Protein AF-T2JDJ8-F1 (afdb_monomer_lite)

Foldseek 3Di:
DDDDAFDKDKDKDWDWDDDPNKIKIKMKIWIWGQHPVRDIDIGDIDIFMWIQDPVRDTDGDPDDPVVVCCLRPNPLRCCVVDDDPVCPVVCVPDPCPVVVVVRVCVNVCVVVVVVVVVVVVVVVVVVLVVCCVPPDPVSVVVSVVVVVVVVVVVVVVVVVVVVVVVVVVVVVVVVVVVVVVVVVVVVVVVVVVVVVVVVVVVVVVVVVVVVVD

Sequence (213 aa):
MQVDIGTSVNCWVEIHFEHEHKRYKVKRQCYACLDQDGKIQYSQNKLSMSIIDEDGRYYPTLQQPNDIINRILPESLHQYFFFDGEHIDHIFRSNDKSRIAEDTKELLGVKVLDRSIDHLKKVEKILEGELKIIGDINIKKKLKEKTKLEQEQNSLQEKQQNIIETIKSQDIEQQEISQRLINLSKNEEIKNLKIKLEKQESNLKNEIRDAKK

Radius of gyration: 34.68 Å; chains: 1; bounding box: 71×90×79 Å

Structure (mmCIF, N/CA/C/O backbone):
data_AF-T2JDJ8-F1
#
_entry.id   AF-T2JDJ8-F1
#
loop_
_atom_site.group_PDB
_atom_site.id
_atom_site.type_symbol
_atom_site.label_atom_id
_atom_site.label_alt_id
_atom_site.label_comp_id
_atom_site.label_asym_id
_atom_site.label_entity_id
_atom_site.label_seq_id
_atom_site.pdbx_PDB_ins_code
_atom_site.Cartn_x
_atom_site.Cartn_y
_atom_site.Cartn_z
_atom_site.occupancy
_atom_site.B_iso_or_equiv
_atom_site.auth_seq_id
_atom_site.auth_comp_id
_atom_site.auth_asym_id
_atom_site.auth_atom_id
_a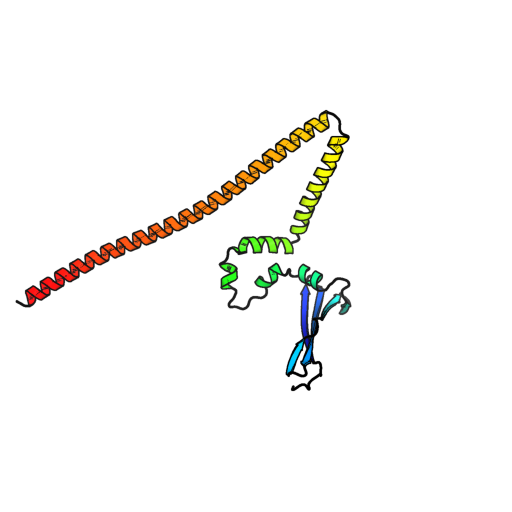tom_site.pdbx_PDB_model_num
ATOM 1 N N . MET A 1 1 ? 5.655 -34.005 -27.788 1.00 48.16 1 MET A N 1
ATOM 2 C CA . MET A 1 1 ? 6.903 -33.574 -28.447 1.00 48.16 1 MET A CA 1
ATOM 3 C C . MET A 1 1 ? 8.039 -33.987 -27.529 1.00 48.16 1 MET A C 1
ATOM 5 O O . MET A 1 1 ? 8.188 -33.392 -26.473 1.00 48.16 1 MET A O 1
ATOM 9 N N . GLN A 1 2 ? 8.697 -35.103 -27.839 1.00 51.38 2 GLN A N 1
ATOM 10 C CA . GLN A 1 2 ? 9.852 -35.604 -27.088 1.00 51.38 2 GLN A CA 1
ATOM 11 C C . GLN A 1 2 ? 11.090 -34.914 -27.665 1.00 51.38 2 GLN A C 1
ATOM 13 O O . GLN A 1 2 ? 11.183 -34.776 -28.882 1.00 51.38 2 GLN A O 1
ATOM 18 N N . VAL A 1 3 ? 11.957 -34.395 -26.803 1.00 59.19 3 VAL A N 1
ATOM 19 C CA . VAL A 1 3 ? 13.087 -33.547 -27.193 1.00 59.19 3 VAL A CA 1
ATOM 20 C C . VAL A 1 3 ? 14.374 -34.257 -26.798 1.00 59.19 3 VAL A C 1
ATOM 22 O O . VAL A 1 3 ? 14.474 -34.745 -25.673 1.00 59.19 3 VAL A O 1
ATOM 25 N N . ASP A 1 4 ? 15.327 -34.327 -27.727 1.00 68.62 4 ASP A N 1
ATOM 26 C CA . ASP A 1 4 ? 16.610 -34.995 -27.519 1.00 68.62 4 ASP A CA 1
ATOM 27 C C . ASP A 1 4 ? 17.485 -34.253 -26.498 1.00 68.62 4 ASP A C 1
ATOM 29 O O . ASP A 1 4 ? 17.455 -33.021 -26.392 1.00 68.62 4 ASP A O 1
ATOM 33 N N . ILE A 1 5 ? 18.292 -35.023 -25.764 1.00 65.88 5 ILE A N 1
ATOM 34 C CA . ILE A 1 5 ? 19.240 -34.531 -24.754 1.00 65.88 5 ILE A CA 1
ATOM 35 C C . ILE A 1 5 ? 20.161 -33.480 -25.395 1.00 65.88 5 ILE A C 1
ATOM 37 O O . ILE A 1 5 ? 20.746 -33.715 -26.451 1.00 65.88 5 ILE A O 1
ATOM 41 N N . GLY A 1 6 ? 20.270 -32.305 -24.767 1.00 65.94 6 GLY A N 1
ATOM 42 C CA . GLY A 1 6 ? 21.043 -31.166 -25.277 1.00 65.94 6 GLY A CA 1
ATOM 43 C C . GLY A 1 6 ? 20.294 -30.201 -26.209 1.00 65.94 6 GLY A C 1
ATOM 44 O O . GLY A 1 6 ? 20.827 -29.134 -26.516 1.00 65.94 6 GLY A O 1
ATOM 45 N N . THR A 1 7 ? 19.058 -30.500 -26.624 1.00 73.56 7 THR A N 1
ATOM 46 C CA . THR A 1 7 ? 18.259 -29.571 -27.444 1.00 73.56 7 THR A CA 1
ATOM 47 C C . THR A 1 7 ? 17.533 -28.558 -26.558 1.00 73.56 7 THR A C 1
ATOM 49 O O . THR A 1 7 ? 16.857 -28.926 -25.595 1.00 73.56 7 THR A O 1
ATOM 52 N N . SER A 1 8 ? 17.661 -27.267 -26.876 1.00 77.69 8 SER A N 1
ATOM 53 C CA . SER A 1 8 ? 16.976 -26.192 -26.155 1.00 77.69 8 SER A CA 1
ATOM 54 C C . SER A 1 8 ? 15.592 -25.910 -26.748 1.00 77.69 8 SER A C 1
ATOM 56 O O . SER A 1 8 ? 15.429 -25.673 -27.944 1.00 77.69 8 SER A O 1
ATOM 58 N N . VAL A 1 9 ? 14.573 -25.912 -25.893 1.00 85.44 9 VAL A N 1
ATOM 59 C CA . VAL A 1 9 ? 13.184 -25.585 -26.236 1.00 85.44 9 VAL A CA 1
ATOM 60 C C . VAL A 1 9 ? 12.882 -24.179 -25.751 1.00 85.44 9 VAL A C 1
ATOM 62 O O . VAL A 1 9 ? 13.115 -23.868 -24.587 1.00 85.44 9 VAL A O 1
ATOM 65 N N . ASN A 1 10 ? 12.344 -23.327 -26.621 1.00 88.19 10 ASN A N 1
ATOM 66 C CA . ASN A 1 10 ? 11.888 -21.999 -26.218 1.00 88.19 10 ASN A CA 1
ATOM 67 C C . ASN A 1 10 ? 10.500 -22.087 -25.564 1.00 88.19 10 ASN A C 1
ATOM 69 O O . ASN A 1 10 ? 9.526 -22.467 -26.216 1.00 88.19 10 ASN A O 1
ATOM 73 N N . CYS A 1 11 ? 10.415 -21.685 -24.301 1.00 90.88 11 CYS A N 1
ATOM 74 C CA . CYS A 1 11 ? 9.181 -21.521 -23.546 1.00 90.88 11 CYS A CA 1
ATOM 75 C C . CYS A 1 11 ? 8.885 -20.026 -23.406 1.00 90.88 11 CYS A C 1
ATOM 77 O O . CYS A 1 11 ? 9.723 -19.266 -22.918 1.00 90.88 11 CYS A O 1
ATOM 79 N N . TRP A 1 12 ? 7.692 -19.581 -23.797 1.00 92.69 12 TRP A N 1
ATOM 80 C CA . TRP A 1 12 ? 7.333 -18.168 -23.710 1.00 92.69 12 TRP A CA 1
ATOM 81 C C . TRP A 1 12 ? 5.862 -17.944 -23.377 1.00 92.69 12 TRP A C 1
ATOM 83 O O . TRP A 1 12 ? 5.003 -18.767 -23.680 1.00 92.69 12 TRP A O 1
ATOM 93 N N . VAL A 1 13 ? 5.595 -16.789 -22.773 1.00 94.62 13 VAL A N 1
ATOM 94 C CA . VAL A 1 13 ? 4.258 -16.248 -22.521 1.00 94.62 13 VAL A CA 1
ATOM 95 C C . VAL A 1 13 ? 4.217 -14.828 -23.065 1.00 94.62 13 VAL A C 1
ATOM 97 O O . VAL A 1 13 ? 5.154 -14.049 -22.864 1.00 94.62 13 VAL A O 1
ATOM 100 N N . GLU A 1 14 ? 3.141 -14.503 -23.772 1.00 94.00 14 GLU A N 1
ATOM 101 C CA . GLU A 1 14 ? 2.896 -13.186 -24.351 1.00 94.00 14 GLU A CA 1
ATOM 102 C C . GLU A 1 14 ? 1.533 -12.672 -23.893 1.00 94.00 14 GLU A C 1
ATOM 104 O O . GLU A 1 14 ? 0.538 -13.387 -23.977 1.00 94.00 14 GLU A O 1
ATOM 109 N N . ILE A 1 15 ? 1.503 -11.437 -23.395 1.00 92.62 15 ILE A N 1
ATOM 110 C CA . ILE A 1 15 ? 0.292 -10.768 -22.917 1.00 92.62 15 ILE A CA 1
ATOM 111 C C . ILE A 1 15 ? 0.137 -9.460 -23.683 1.00 92.62 15 ILE A C 1
ATOM 113 O O . ILE A 1 15 ? 1.082 -8.669 -23.780 1.00 92.62 15 ILE A O 1
ATOM 117 N N . HIS A 1 16 ? -1.064 -9.235 -24.211 1.00 92.06 16 HIS A N 1
ATOM 118 C CA . HIS A 1 16 ? -1.475 -7.977 -24.822 1.00 92.06 16 HIS A CA 1
ATOM 119 C C . HIS A 1 16 ? -2.523 -7.307 -23.934 1.00 92.06 16 HIS A C 1
ATOM 121 O O . HIS A 1 16 ? -3.512 -7.941 -23.574 1.00 92.06 16 HIS A O 1
ATOM 127 N N . PHE A 1 17 ? -2.313 -6.039 -23.588 1.00 90.12 17 PHE A N 1
ATOM 128 C CA . PHE A 1 17 ? -3.246 -5.273 -22.758 1.00 90.12 17 PHE A CA 1
ATOM 129 C C . PHE A 1 17 ? -3.247 -3.790 -23.138 1.00 90.12 17 PHE A C 1
ATOM 131 O O . PHE A 1 17 ? -2.340 -3.317 -23.823 1.00 90.12 17 PHE A O 1
ATOM 138 N N . GLU A 1 18 ? -4.268 -3.056 -22.705 1.00 89.06 18 GLU A N 1
ATOM 139 C CA . GLU A 1 18 ? -4.422 -1.620 -22.951 1.00 89.06 18 GLU A CA 1
ATOM 140 C C . GLU A 1 18 ? -4.476 -0.860 -21.621 1.00 89.06 18 GLU A C 1
ATOM 142 O O . GLU A 1 18 ? -5.132 -1.299 -20.678 1.00 89.06 18 GLU A O 1
ATOM 147 N N . HIS A 1 19 ? -3.772 0.269 -21.543 1.00 86.38 19 HIS A N 1
ATOM 148 C CA . HIS A 1 19 ? -3.788 1.174 -20.395 1.00 86.38 19 HIS A CA 1
ATOM 149 C C . HIS A 1 19 ? -3.586 2.615 -20.877 1.00 86.38 19 HIS A C 1
ATOM 151 O O . HIS A 1 19 ? -2.700 2.858 -21.693 1.00 86.38 19 HIS A O 1
ATOM 157 N N . GLU A 1 20 ? -4.413 3.557 -20.406 1.00 83.56 20 GLU A N 1
ATOM 158 C CA . GLU A 1 20 ? -4.379 4.976 -20.820 1.00 83.56 20 GLU A CA 1
ATOM 159 C C . GLU A 1 20 ? -4.321 5.166 -22.352 1.00 83.56 20 GLU A C 1
ATOM 161 O O . GLU A 1 20 ? -3.515 5.935 -22.872 1.00 83.56 20 GLU A O 1
ATOM 166 N N . HIS A 1 21 ? -5.153 4.416 -23.086 1.00 83.44 21 HIS A N 1
ATOM 167 C CA . HIS A 1 21 ? -5.226 4.413 -24.558 1.00 83.44 21 HIS A CA 1
ATOM 168 C C . HIS A 1 21 ? -3.956 3.940 -25.290 1.00 83.44 21 HIS A C 1
ATOM 170 O O . HIS A 1 21 ? -3.892 3.997 -26.517 1.00 83.44 21 HIS A O 1
ATOM 176 N N . LYS A 1 22 ? -2.960 3.412 -24.569 1.00 84.88 22 LYS A N 1
ATOM 177 C CA . LYS A 1 22 ? -1.763 2.784 -25.141 1.00 84.88 22 LYS A CA 1
ATOM 178 C C . LYS A 1 22 ? -1.879 1.272 -25.066 1.00 84.88 22 LYS A C 1
ATOM 180 O O . LYS A 1 22 ? -2.277 0.718 -24.040 1.00 84.88 22 LYS A O 1
ATOM 185 N N . ARG A 1 23 ? -1.494 0.583 -26.142 1.00 89.44 23 ARG A N 1
ATOM 186 C CA . ARG A 1 23 ? -1.502 -0.886 -26.185 1.00 89.44 23 ARG A CA 1
ATOM 187 C C . ARG A 1 23 ? -0.107 -1.431 -25.954 1.00 89.44 23 ARG A C 1
ATOM 189 O O . ARG A 1 23 ? 0.849 -1.049 -26.624 1.00 89.44 23 ARG A O 1
ATOM 196 N N . TYR A 1 24 ? -0.011 -2.365 -25.027 1.00 90.81 24 TYR A N 1
ATOM 197 C CA . TYR A 1 24 ? 1.226 -2.979 -24.587 1.00 90.81 24 TYR A CA 1
ATOM 198 C C . TYR A 1 24 ? 1.272 -4.432 -25.034 1.00 90.81 24 TYR A C 1
ATOM 200 O O . TYR A 1 24 ? 0.282 -5.160 -24.966 1.00 90.81 24 TYR A O 1
ATOM 208 N N . LYS A 1 25 ? 2.457 -4.858 -25.458 1.00 92.31 25 LYS A N 1
ATOM 209 C CA . LYS A 1 25 ? 2.804 -6.244 -25.748 1.00 92.31 25 LYS A CA 1
ATOM 210 C C . LYS A 1 25 ? 3.989 -6.631 -24.880 1.00 92.31 25 LYS A C 1
ATOM 212 O O . LYS A 1 25 ? 5.090 -6.118 -25.068 1.00 92.31 25 LYS A O 1
ATOM 217 N N . VAL A 1 26 ? 3.764 -7.528 -23.927 1.00 93.19 26 VAL A N 1
ATOM 218 C CA . 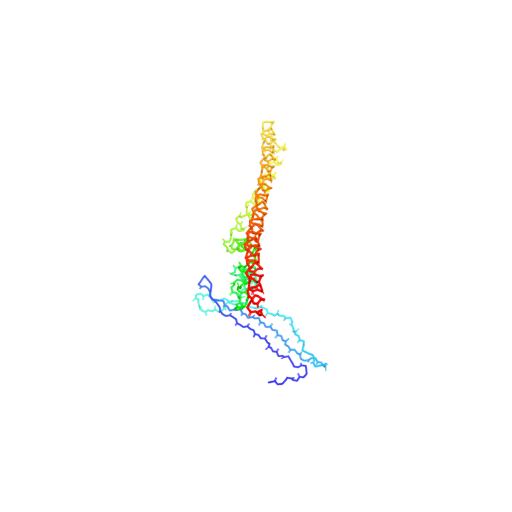VAL A 1 26 ? 4.796 -8.015 -23.006 1.00 93.19 26 VAL A CA 1
ATOM 219 C C . VAL A 1 26 ? 5.054 -9.481 -23.287 1.00 93.19 26 VAL A C 1
ATOM 221 O O . VAL A 1 26 ? 4.127 -10.285 -23.288 1.00 93.19 26 VAL A O 1
ATOM 224 N N . LYS A 1 27 ? 6.321 -9.836 -23.502 1.00 92.75 27 LYS A N 1
ATOM 225 C CA . LYS A 1 27 ? 6.753 -11.210 -23.749 1.00 92.75 27 LYS A CA 1
ATOM 226 C C . LYS A 1 27 ? 7.843 -11.608 -22.766 1.00 92.75 27 LYS A C 1
ATOM 228 O O . LYS A 1 27 ? 8.902 -10.974 -22.719 1.00 92.75 27 LYS A O 1
ATOM 233 N N . ARG A 1 28 ? 7.595 -12.680 -22.013 1.00 93.50 28 ARG A N 1
ATOM 234 C CA . ARG A 1 28 ? 8.579 -13.351 -21.154 1.00 93.50 28 ARG A CA 1
ATOM 235 C C . ARG A 1 28 ? 8.952 -14.683 -21.794 1.00 93.50 28 ARG A C 1
ATOM 237 O O . ARG A 1 28 ? 8.063 -15.442 -22.162 1.00 93.50 28 ARG A O 1
ATOM 244 N N . GLN A 1 29 ? 10.246 -14.954 -21.937 1.00 92.62 29 GLN A N 1
ATOM 245 C CA . GLN A 1 29 ? 10.742 -16.200 -22.526 1.00 92.62 29 GLN A CA 1
ATOM 246 C C . GLN A 1 29 ? 11.935 -16.768 -21.754 1.00 92.62 29 GLN A C 1
ATOM 248 O O . GLN A 1 29 ? 12.747 -16.012 -21.214 1.00 92.62 29 GLN A O 1
ATOM 253 N N . CYS A 1 30 ? 12.048 -18.090 -21.742 1.00 91.75 30 CYS A N 1
ATOM 254 C CA . CYS A 1 30 ? 13.194 -18.845 -21.253 1.00 91.75 30 CYS A CA 1
ATOM 255 C C . CYS A 1 30 ? 13.427 -20.062 -22.155 1.00 91.75 30 CYS A C 1
ATOM 257 O O . CYS A 1 30 ? 12.543 -20.482 -22.899 1.00 91.75 30 CYS A O 1
ATOM 259 N N . TYR A 1 31 ? 14.628 -20.623 -22.105 1.00 88.06 31 TYR A N 1
ATOM 260 C CA . TYR A 1 31 ? 14.955 -21.863 -22.791 1.00 88.06 31 TYR A CA 1
ATOM 261 C C . TYR A 1 31 ? 15.038 -22.990 -21.771 1.00 88.06 31 TYR A C 1
ATOM 263 O O . TYR A 1 31 ? 15.708 -22.843 -20.751 1.00 88.06 31 TYR A O 1
ATOM 271 N N . ALA A 1 32 ? 14.368 -24.102 -22.045 1.00 85.94 32 ALA A N 1
ATOM 272 C CA . ALA A 1 32 ? 14.491 -25.331 -21.278 1.00 85.94 32 ALA A CA 1
ATOM 273 C C . ALA A 1 32 ? 15.387 -26.309 -22.045 1.00 85.94 32 ALA A C 1
ATOM 275 O O . ALA A 1 32 ? 15.160 -26.541 -23.232 1.00 85.94 32 ALA A O 1
ATOM 276 N N . CYS A 1 33 ? 16.394 -26.882 -21.394 1.00 82.69 33 CYS A N 1
ATOM 277 C CA . CYS A 1 33 ? 17.233 -27.933 -21.965 1.00 82.69 33 CYS A CA 1
ATOM 278 C C . CYS A 1 33 ? 17.233 -29.172 -21.066 1.00 82.69 33 CYS A C 1
ATOM 280 O O . CYS A 1 33 ? 17.182 -29.071 -19.841 1.00 82.69 33 CYS A O 1
ATOM 282 N N . LEU A 1 34 ? 17.273 -30.349 -21.689 1.00 80.38 34 LEU A N 1
ATOM 283 C CA . LEU A 1 34 ? 17.503 -31.613 -20.996 1.00 80.38 34 LEU A CA 1
ATOM 284 C C . LEU A 1 34 ? 19.006 -31.829 -20.832 1.00 80.38 34 LEU A C 1
ATOM 286 O O . LEU A 1 34 ? 19.738 -31.881 -21.823 1.00 80.38 34 LEU A O 1
ATOM 290 N N . ASP A 1 35 ? 19.434 -31.940 -19.580 1.00 76.19 35 ASP A N 1
ATOM 291 C CA . ASP A 1 35 ? 20.803 -32.263 -19.194 1.00 76.19 35 ASP A CA 1
ATOM 292 C C . ASP A 1 35 ? 21.118 -33.751 -19.433 1.00 76.19 35 ASP A C 1
ATOM 294 O O . ASP A 1 35 ? 20.210 -34.569 -19.612 1.00 76.19 35 ASP A O 1
ATOM 298 N N . GLN A 1 36 ? 22.401 -34.118 -19.396 1.00 73.69 36 GLN A N 1
ATOM 299 C CA . GLN A 1 36 ? 22.875 -35.495 -19.597 1.00 73.69 36 GLN A CA 1
ATOM 300 C C . GLN A 1 36 ? 22.292 -36.480 -18.566 1.00 73.69 36 GLN A C 1
ATOM 302 O O . GLN A 1 36 ? 22.084 -37.648 -18.883 1.00 73.69 36 GLN A O 1
ATOM 307 N N . ASP A 1 37 ? 21.935 -35.986 -17.376 1.00 76.19 37 ASP A N 1
ATOM 308 C CA . ASP A 1 37 ? 21.279 -36.742 -16.299 1.00 76.19 37 ASP A CA 1
ATOM 309 C C . ASP A 1 37 ? 19.739 -36.808 -16.422 1.00 76.19 37 ASP A C 1
ATOM 311 O O . ASP A 1 37 ? 19.051 -37.247 -15.498 1.00 76.19 37 ASP A O 1
ATOM 315 N N . GLY A 1 38 ? 19.156 -36.317 -17.522 1.00 73.19 38 GLY A N 1
ATOM 316 C CA . GLY A 1 38 ? 17.703 -36.302 -17.740 1.00 73.19 38 GLY A CA 1
ATOM 317 C C . GLY A 1 38 ? 16.940 -35.244 -16.928 1.00 73.19 38 GLY A C 1
ATOM 318 O O . GLY A 1 38 ? 15.708 -35.264 -16.890 1.00 73.19 38 GLY A O 1
ATOM 319 N N . LYS A 1 39 ? 17.642 -34.302 -16.283 1.00 78.25 39 LYS A N 1
ATOM 320 C CA . LYS A 1 39 ? 17.035 -33.160 -15.576 1.00 78.25 39 LYS A CA 1
ATOM 321 C C . LYS A 1 39 ? 16.788 -31.991 -16.526 1.00 78.25 39 LYS A C 1
ATOM 323 O O . LYS A 1 39 ? 17.614 -31.695 -17.383 1.00 78.25 39 LYS A O 1
ATOM 328 N N . ILE A 1 40 ? 15.665 -31.297 -16.343 1.00 81.81 40 ILE A N 1
ATOM 329 C CA . ILE A 1 40 ? 15.339 -30.083 -17.101 1.00 81.81 40 ILE A CA 1
ATOM 330 C C . ILE A 1 40 ? 16.031 -28.889 -16.435 1.00 81.81 40 ILE A C 1
ATOM 332 O O . ILE A 1 40 ? 15.741 -28.578 -15.279 1.00 81.81 40 ILE A O 1
ATOM 336 N N . GLN A 1 41 ? 16.915 -28.212 -17.163 1.00 82.19 41 GLN A N 1
ATOM 337 C CA . GLN A 1 41 ? 17.500 -26.936 -16.761 1.00 82.19 41 GLN A CA 1
ATOM 338 C C . GLN A 1 41 ? 16.839 -25.778 -17.513 1.00 82.19 41 GLN A C 1
ATOM 340 O O . GLN A 1 41 ? 16.523 -25.890 -18.697 1.00 82.19 41 GLN A O 1
ATOM 345 N N . TYR A 1 42 ? 16.645 -24.654 -16.822 1.00 84.94 42 TYR A N 1
ATOM 346 C CA . TYR A 1 42 ? 16.054 -23.442 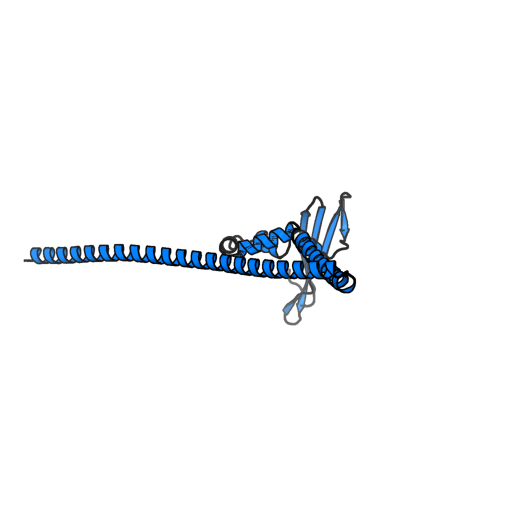-17.387 1.00 84.94 42 TYR A CA 1
ATOM 347 C C . TYR A 1 42 ? 17.104 -22.338 -17.510 1.00 84.94 42 TYR A C 1
ATOM 349 O O . TYR A 1 42 ? 17.855 -22.072 -16.571 1.00 84.94 42 TYR A O 1
ATOM 357 N N . SER A 1 43 ? 17.126 -21.655 -18.652 1.00 84.38 43 SER A N 1
ATOM 358 C CA . SER A 1 43 ? 17.919 -20.444 -18.841 1.00 84.38 43 SER A CA 1
ATOM 359 C C . SER A 1 43 ? 17.332 -19.266 -18.060 1.00 84.38 43 SER A C 1
ATOM 361 O O . SER A 1 43 ? 16.161 -19.265 -17.677 1.00 84.38 43 SER A O 1
ATOM 363 N N . GLN A 1 44 ? 18.116 -18.194 -17.914 1.00 86.00 44 GLN A N 1
ATOM 364 C CA . GLN A 1 44 ? 17.629 -16.940 -17.342 1.00 86.00 44 GLN A CA 1
ATOM 365 C C . GLN A 1 44 ? 16.411 -16.405 -18.116 1.00 86.00 44 GLN A C 1
ATOM 367 O O . GLN A 1 44 ? 16.375 -16.430 -19.351 1.00 86.00 44 GLN A O 1
ATOM 372 N N . ASN A 1 45 ? 15.423 -15.903 -17.375 1.00 88.12 45 ASN A N 1
ATOM 373 C CA . ASN A 1 45 ? 14.217 -15.305 -17.935 1.00 88.12 45 ASN A CA 1
ATOM 374 C C . ASN A 1 45 ? 14.545 -13.991 -18.652 1.00 88.12 45 ASN A C 1
ATOM 376 O O . ASN A 1 45 ? 15.123 -13.081 -18.058 1.00 88.12 45 ASN A O 1
ATOM 380 N N . LYS A 1 46 ? 14.106 -13.859 -19.906 1.00 88.81 46 LYS A N 1
ATOM 381 C CA . LYS A 1 46 ? 14.195 -12.615 -20.674 1.00 88.81 46 LYS A CA 1
ATOM 382 C C . LYS A 1 46 ? 12.812 -11.990 -20.804 1.00 88.81 46 LYS A C 1
ATOM 384 O O . LYS A 1 46 ? 11.926 -12.561 -21.440 1.00 88.81 46 LYS A O 1
ATOM 389 N N . LEU A 1 47 ? 12.639 -10.816 -20.200 1.00 90.69 47 LEU A N 1
ATOM 390 C CA . LEU A 1 47 ? 11.430 -10.005 -20.310 1.00 90.69 47 LEU A CA 1
ATOM 391 C C . LEU A 1 47 ? 11.633 -8.914 -21.364 1.00 90.69 47 LEU A C 1
ATOM 393 O O . LEU A 1 47 ? 12.647 -8.222 -21.367 1.00 90.69 47 LEU A O 1
ATOM 397 N N . SER A 1 48 ? 10.660 -8.766 -22.254 1.00 90.44 48 SER A N 1
ATOM 398 C CA . SER A 1 48 ? 10.644 -7.740 -23.296 1.00 90.44 48 SER A CA 1
ATOM 399 C C . SER A 1 48 ? 9.265 -7.098 -23.376 1.00 90.44 48 SER A C 1
ATOM 401 O O . SER A 1 48 ? 8.258 -7.772 -23.156 1.00 90.44 48 SER A O 1
ATOM 403 N N . MET A 1 49 ? 9.224 -5.800 -23.672 1.00 91.50 49 MET A N 1
ATOM 404 C CA . MET A 1 49 ? 7.993 -5.030 -23.824 1.00 91.50 49 MET A CA 1
ATOM 405 C C . MET A 1 49 ? 8.052 -4.195 -25.104 1.00 91.50 49 MET A C 1
ATOM 407 O O . MET A 1 49 ? 9.101 -3.661 -25.470 1.00 91.50 49 MET A O 1
ATOM 411 N N . SER A 1 50 ? 6.917 -4.085 -25.784 1.00 90.06 50 SER A N 1
ATOM 412 C CA . SER A 1 50 ? 6.711 -3.194 -26.922 1.00 90.06 50 SER A CA 1
ATOM 413 C C . SER A 1 50 ? 5.392 -2.447 -26.765 1.00 90.06 50 SER A C 1
ATOM 415 O O . SER A 1 50 ? 4.425 -3.004 -26.246 1.00 90.06 50 SER A O 1
ATOM 417 N N . ILE A 1 51 ? 5.356 -1.193 -27.207 1.00 88.00 51 ILE A N 1
ATOM 418 C CA . ILE A 1 51 ? 4.183 -0.316 -27.114 1.00 88.00 51 ILE A CA 1
ATOM 419 C C . ILE A 1 51 ? 3.718 0.013 -28.528 1.00 88.00 51 ILE A C 1
ATOM 421 O O . ILE A 1 51 ? 4.547 0.281 -29.396 1.00 88.00 51 ILE A O 1
ATOM 425 N N . ILE A 1 52 ? 2.409 -0.037 -28.754 1.00 85.12 52 ILE A N 1
ATOM 426 C CA . ILE A 1 52 ? 1.775 0.454 -29.976 1.00 85.12 52 ILE A CA 1
ATOM 427 C C . ILE A 1 52 ? 1.376 1.905 -29.733 1.00 85.12 52 ILE A C 1
ATOM 429 O O . ILE A 1 52 ? 0.601 2.176 -28.812 1.00 85.12 52 ILE A O 1
ATOM 433 N N . ASP A 1 53 ? 1.921 2.803 -30.546 1.00 71.75 53 ASP A N 1
ATOM 434 C CA . ASP A 1 53 ? 1.519 4.213 -30.586 1.00 71.75 53 ASP A CA 1
ATOM 435 C C . ASP A 1 53 ? 0.399 4.434 -31.624 1.00 71.75 53 ASP A C 1
ATOM 437 O O . ASP A 1 53 ? 0.007 3.488 -32.315 1.00 71.75 53 ASP A O 1
ATOM 441 N N . GLU A 1 54 ? -0.108 5.662 -31.769 1.00 68.25 54 GLU A N 1
ATOM 442 C CA . GLU A 1 54 ? -1.208 6.005 -32.699 1.00 68.25 54 GLU A CA 1
ATOM 443 C C . GLU A 1 54 ? -0.969 5.537 -34.153 1.00 68.25 54 GLU A C 1
ATOM 445 O O . GLU A 1 54 ? -1.913 5.200 -34.868 1.00 68.25 54 GLU A O 1
ATOM 450 N N . ASP A 1 55 ? 0.297 5.397 -34.560 1.00 72.81 55 ASP A N 1
ATOM 451 C CA . ASP A 1 55 ? 0.720 4.910 -35.881 1.00 72.81 55 ASP A CA 1
ATOM 452 C C . ASP A 1 55 ? 0.523 3.394 -36.107 1.00 72.81 55 ASP A C 1
ATOM 454 O O . ASP A 1 55 ? 0.848 2.867 -37.176 1.00 72.81 55 ASP A O 1
ATOM 458 N N . GLY A 1 56 ? 0.075 2.645 -35.094 1.00 72.31 56 GLY A N 1
ATOM 459 C CA . GLY A 1 56 ? -0.147 1.197 -35.180 1.00 72.31 56 GLY A CA 1
ATOM 460 C C . GLY A 1 56 ? 1.133 0.347 -35.230 1.00 72.31 56 GLY A C 1
ATOM 461 O O . GLY A 1 56 ? 1.061 -0.865 -35.441 1.00 72.31 56 GLY A O 1
ATOM 462 N N . ARG A 1 57 ? 2.312 0.952 -35.029 1.00 80.00 57 ARG A N 1
ATOM 463 C CA . ARG A 1 57 ? 3.619 0.270 -35.024 1.00 80.00 57 ARG A CA 1
ATOM 464 C C . ARG A 1 57 ? 4.093 -0.032 -33.606 1.00 80.00 57 ARG A C 1
ATOM 466 O O . ARG A 1 57 ? 3.891 0.765 -32.698 1.00 80.00 57 ARG A O 1
ATOM 473 N N . TYR A 1 58 ? 4.764 -1.174 -33.440 1.00 78.62 58 TYR A N 1
ATOM 474 C CA . TYR A 1 58 ? 5.387 -1.564 -32.176 1.00 78.62 58 TYR A CA 1
ATOM 475 C C . TYR A 1 58 ? 6.755 -0.904 -32.011 1.00 78.62 58 TYR A C 1
ATOM 477 O O . TYR A 1 58 ? 7.662 -1.142 -32.810 1.00 78.62 58 TYR A O 1
ATOM 485 N N . TYR A 1 59 ? 6.921 -0.158 -30.924 1.00 82.19 59 TYR A N 1
ATOM 486 C CA . TYR A 1 59 ? 8.193 0.434 -30.530 1.00 82.19 59 TYR A CA 1
ATOM 487 C C . TYR A 1 59 ? 8.747 -0.258 -29.277 1.00 82.19 59 TYR A C 1
ATOM 489 O O . TYR A 1 59 ? 7.985 -0.540 -28.344 1.00 82.19 59 TYR A O 1
ATOM 497 N N . PRO A 1 60 ? 10.058 -0.559 -29.226 1.00 80.88 60 PRO A N 1
ATOM 498 C CA . PRO A 1 60 ? 10.690 -1.055 -28.011 1.00 80.88 60 PRO A CA 1
ATOM 499 C C . PRO A 1 60 ? 10.694 0.035 -26.934 1.00 80.88 60 PRO A C 1
ATOM 501 O O . PRO A 1 60 ? 10.849 1.221 -27.228 1.00 80.88 60 PRO A O 1
ATOM 504 N N . THR A 1 61 ? 10.539 -0.361 -25.672 1.00 80.44 61 THR A N 1
ATOM 505 C CA . THR A 1 61 ? 10.552 0.593 -24.559 1.00 80.44 61 THR A CA 1
ATOM 506 C C . THR A 1 61 ? 11.976 1.023 -24.215 1.00 80.44 61 THR A C 1
ATOM 508 O O . THR A 1 61 ? 12.870 0.190 -24.098 1.00 80.44 61 THR A O 1
ATOM 511 N N . LEU A 1 62 ? 12.185 2.327 -24.006 1.00 79.00 62 LEU A N 1
ATOM 512 C CA . LEU A 1 62 ? 13.459 2.869 -23.500 1.00 79.00 62 LEU A CA 1
ATOM 513 C C . LEU A 1 62 ? 13.646 2.611 -21.995 1.00 79.00 62 LEU A C 1
ATOM 515 O O . LEU A 1 62 ? 14.769 2.573 -21.501 1.00 79.00 62 LEU A O 1
ATOM 519 N N . GLN A 1 63 ? 12.540 2.449 -21.265 1.00 83.19 63 GLN A N 1
ATOM 520 C CA . GLN A 1 63 ? 12.523 2.119 -19.839 1.00 83.19 63 GLN A CA 1
ATOM 521 C C . GLN A 1 63 ? 12.506 0.600 -19.635 1.00 83.19 63 GLN A C 1
ATOM 523 O O . GLN A 1 63 ? 12.048 -0.148 -20.508 1.00 83.19 63 GLN A O 1
ATOM 528 N N . GLN A 1 64 ? 12.970 0.151 -18.464 1.00 87.38 64 GLN A N 1
ATOM 529 C CA . GLN A 1 64 ? 12.909 -1.258 -18.093 1.00 87.38 64 GLN A CA 1
ATOM 530 C C . GLN A 1 64 ? 11.443 -1.719 -18.040 1.00 87.38 64 GLN A C 1
ATOM 532 O O . GLN A 1 64 ? 10.619 -1.053 -17.407 1.00 87.38 64 GLN A O 1
ATOM 537 N N . PRO A 1 65 ? 11.096 -2.864 -18.656 1.00 88.25 65 PRO A N 1
ATOM 538 C CA . PRO A 1 65 ? 9.727 -3.374 -18.649 1.00 88.25 65 PRO A CA 1
ATOM 539 C C . PRO A 1 65 ? 9.123 -3.514 -17.247 1.00 88.25 65 PRO A C 1
ATOM 541 O O . PRO A 1 65 ? 7.944 -3.224 -17.070 1.00 88.25 65 PRO A O 1
ATOM 544 N N . ASN A 1 66 ? 9.923 -3.911 -16.250 1.00 87.12 66 ASN A N 1
ATOM 545 C CA . ASN A 1 66 ? 9.464 -4.050 -14.864 1.00 87.12 66 ASN A CA 1
ATOM 546 C C . ASN A 1 66 ? 8.992 -2.721 -14.262 1.00 87.12 66 ASN A C 1
ATOM 548 O O . ASN A 1 66 ? 7.980 -2.708 -13.573 1.00 87.12 66 ASN A O 1
ATOM 552 N N . ASP A 1 67 ? 9.671 -1.608 -14.552 1.00 86.25 67 ASP A N 1
ATOM 553 C CA . ASP A 1 67 ? 9.293 -0.294 -14.016 1.00 86.25 67 ASP A CA 1
ATOM 554 C C . ASP A 1 67 ? 7.965 0.180 -14.611 1.00 86.25 67 ASP A C 1
ATOM 556 O O . ASP A 1 67 ? 7.121 0.741 -13.914 1.00 86.25 67 ASP A O 1
ATOM 560 N N . ILE A 1 68 ? 7.757 -0.079 -15.907 1.00 86.81 68 ILE A N 1
ATOM 561 C CA . ILE A 1 68 ? 6.494 0.230 -16.580 1.00 86.81 68 ILE A CA 1
ATOM 562 C C . ILE A 1 68 ? 5.367 -0.627 -15.999 1.00 86.81 68 ILE A C 1
ATOM 564 O O . ILE A 1 68 ? 4.315 -0.083 -15.676 1.00 86.81 68 ILE A O 1
ATOM 568 N N . ILE A 1 69 ? 5.586 -1.939 -15.838 1.00 88.25 69 ILE A N 1
ATOM 569 C CA . ILE A 1 69 ? 4.591 -2.848 -15.249 1.00 88.25 69 ILE A CA 1
ATOM 570 C C . ILE A 1 69 ? 4.234 -2.383 -13.838 1.00 88.25 69 ILE A C 1
ATOM 572 O O . ILE A 1 69 ? 3.059 -2.170 -13.574 1.00 88.25 69 ILE A O 1
ATOM 576 N N . ASN A 1 70 ? 5.226 -2.122 -12.983 1.00 84.19 70 ASN A N 1
ATOM 577 C CA . ASN A 1 70 ? 5.002 -1.677 -11.607 1.00 84.19 70 ASN A CA 1
ATOM 578 C C . ASN A 1 70 ? 4.294 -0.318 -11.511 1.00 84.19 70 ASN A C 1
ATOM 580 O O . ASN A 1 70 ? 3.633 -0.053 -10.513 1.00 84.19 70 ASN A O 1
ATOM 584 N N . ARG A 1 71 ? 4.413 0.550 -12.525 1.00 81.44 71 ARG A N 1
ATOM 585 C CA . ARG A 1 71 ? 3.656 1.809 -12.587 1.00 81.44 71 ARG A CA 1
ATOM 586 C C . ARG A 1 71 ? 2.190 1.587 -12.956 1.00 81.44 71 ARG A C 1
ATOM 588 O O . ARG A 1 71 ? 1.335 2.297 -12.446 1.00 81.44 71 ARG A O 1
ATOM 595 N N . ILE A 1 72 ? 1.915 0.641 -13.852 1.00 84.19 72 ILE A N 1
ATOM 596 C CA . ILE A 1 72 ? 0.552 0.320 -14.301 1.00 84.19 72 ILE A CA 1
ATOM 597 C C . ILE A 1 72 ? -0.182 -0.486 -13.228 1.00 84.19 72 ILE A C 1
ATOM 599 O O . ILE A 1 72 ? -1.331 -0.202 -12.901 1.00 84.19 72 ILE A O 1
ATOM 603 N N . LEU A 1 73 ? 0.491 -1.495 -12.683 1.00 81.50 73 LEU A N 1
ATOM 604 C CA . LEU A 1 73 ? -0.020 -2.362 -11.642 1.00 81.50 73 LEU A CA 1
ATOM 605 C C . LEU A 1 73 ? 1.133 -2.734 -10.695 1.00 81.50 73 LEU A C 1
ATOM 607 O O . LEU A 1 73 ? 1.947 -3.598 -11.023 1.00 81.50 73 LEU A O 1
ATOM 611 N N . PRO A 1 74 ? 1.238 -2.061 -9.537 1.00 77.12 74 PRO A N 1
ATOM 612 C CA . PRO A 1 74 ? 2.238 -2.371 -8.527 1.00 77.12 74 PRO A CA 1
ATOM 613 C C . PRO A 1 74 ? 2.147 -3.820 -8.051 1.00 77.12 74 PRO A C 1
ATOM 615 O O . PRO A 1 74 ? 1.054 -4.368 -7.892 1.00 77.12 74 PRO A O 1
ATOM 618 N N . GLU A 1 75 ? 3.295 -4.415 -7.728 1.00 75.69 75 GLU A N 1
ATOM 619 C CA . GLU A 1 75 ? 3.365 -5.796 -7.242 1.00 75.69 75 GLU A CA 1
ATOM 620 C C . GLU A 1 75 ? 2.522 -6.031 -5.981 1.00 75.69 75 GLU A C 1
ATOM 622 O O . GLU A 1 75 ? 1.893 -7.079 -5.842 1.00 75.69 75 GLU A O 1
ATOM 627 N N . SER A 1 76 ? 2.425 -5.027 -5.103 1.00 68.50 76 SER A N 1
ATOM 628 C CA . SER A 1 76 ? 1.581 -5.089 -3.907 1.00 68.50 76 SER A CA 1
ATOM 629 C C . SER A 1 76 ? 0.088 -5.214 -4.222 1.00 68.50 76 SER A C 1
ATOM 631 O O . SER A 1 76 ? -0.665 -5.780 -3.427 1.00 68.50 76 SER A O 1
ATOM 633 N N . LEU A 1 77 ? -0.336 -4.754 -5.404 1.00 70.81 77 LEU A N 1
ATOM 634 C CA . LEU A 1 77 ? -1.718 -4.829 -5.860 1.00 70.81 77 LEU A CA 1
ATOM 635 C C . LEU A 1 77 ? -2.035 -6.103 -6.658 1.00 70.81 77 LEU A C 1
ATOM 637 O O . LEU A 1 77 ? -3.210 -6.445 -6.792 1.00 70.81 77 LEU A O 1
ATOM 641 N N . HIS A 1 78 ? -1.029 -6.840 -7.150 1.00 75.12 78 HIS A N 1
ATOM 642 C CA . HIS A 1 78 ? -1.234 -8.045 -7.971 1.00 75.12 78 HIS A CA 1
ATOM 643 C C . HIS A 1 78 ? -2.169 -9.066 -7.319 1.00 75.12 78 HIS A C 1
ATOM 645 O O . HIS A 1 78 ? -3.060 -9.590 -7.985 1.00 75.12 78 HIS A O 1
ATOM 651 N N . GLN A 1 79 ? -2.004 -9.296 -6.016 1.00 68.69 79 GLN A N 1
ATOM 652 C CA . GLN A 1 79 ? -2.798 -10.252 -5.239 1.00 68.69 79 GLN A CA 1
ATOM 653 C C . GLN A 1 79 ? -4.306 -9.944 -5.216 1.00 68.69 79 GLN A C 1
ATOM 655 O O . GLN A 1 79 ? -5.104 -10.844 -4.977 1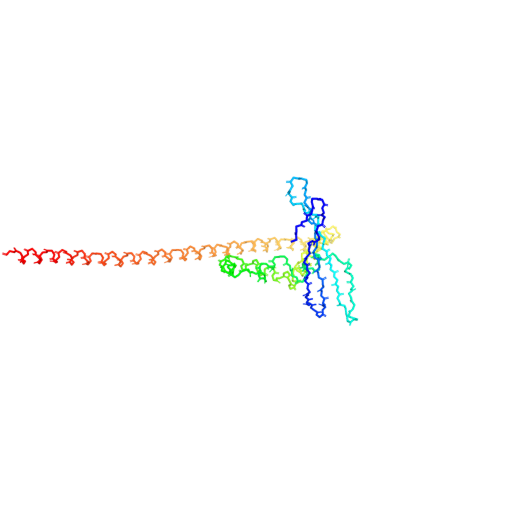.00 68.69 79 GLN A O 1
ATOM 660 N N . TYR A 1 80 ? -4.713 -8.696 -5.484 1.00 68.44 80 TYR A N 1
ATOM 661 C CA . TYR A 1 80 ? -6.129 -8.311 -5.520 1.00 68.44 80 TYR A CA 1
ATOM 662 C C . TYR A 1 80 ? -6.749 -8.426 -6.916 1.00 68.44 80 TYR A C 1
ATOM 664 O O . TYR A 1 80 ? -7.962 -8.577 -7.027 1.00 68.44 80 TYR A O 1
ATOM 672 N N . PHE A 1 81 ? -5.943 -8.337 -7.978 1.00 72.50 81 PHE A N 1
ATOM 673 C CA . PHE A 1 81 ? -6.422 -8.430 -9.364 1.00 72.50 81 PHE A CA 1
ATOM 674 C C . PHE A 1 81 ? -6.341 -9.852 -9.919 1.00 72.50 81 PHE A C 1
ATOM 676 O O . PHE A 1 81 ? -7.165 -10.233 -10.748 1.00 72.50 81 PHE A O 1
ATOM 683 N N . PHE A 1 82 ? -5.368 -10.637 -9.458 1.00 75.62 82 PHE A N 1
ATOM 684 C CA . PHE A 1 82 ? -5.144 -12.012 -9.887 1.00 75.62 82 PHE A CA 1
ATOM 685 C C . PHE A 1 82 ? -5.305 -12.945 -8.688 1.00 75.62 82 PHE A C 1
ATOM 687 O O . PHE A 1 82 ? -4.326 -13.326 -8.049 1.00 75.62 82 PHE A O 1
ATOM 694 N N . PHE A 1 83 ? -6.554 -13.279 -8.367 1.00 69.56 83 PHE A N 1
ATOM 695 C CA . PHE A 1 83 ? -6.886 -14.270 -7.347 1.00 69.56 83 PHE A CA 1
ATOM 696 C C . PHE A 1 83 ? -7.490 -15.515 -7.996 1.00 69.56 83 PHE A C 1
ATOM 698 O O . PHE A 1 83 ? -8.370 -15.426 -8.854 1.00 69.56 83 PHE A O 1
ATOM 705 N N . ASP A 1 84 ? -7.054 -16.685 -7.540 1.00 63.69 84 ASP A N 1
ATOM 706 C CA . ASP A 1 84 ? -7.779 -17.929 -7.775 1.00 63.69 84 ASP A CA 1
ATOM 707 C C . ASP A 1 84 ? -8.982 -17.953 -6.820 1.00 63.69 84 ASP A C 1
ATOM 709 O O . ASP A 1 84 ? -8.867 -17.504 -5.679 1.00 63.69 84 ASP A O 1
ATOM 713 N N . GLY A 1 85 ? -10.150 -18.437 -7.259 1.00 60.31 85 GLY A N 1
ATOM 714 C CA . GLY A 1 85 ? -11.425 -18.315 -6.522 1.00 60.31 85 GLY A CA 1
ATOM 715 C C . GLY A 1 85 ? -11.419 -18.812 -5.064 1.00 60.31 85 GLY A C 1
ATOM 716 O O . GLY A 1 85 ? -12.291 -18.434 -4.289 1.00 60.31 85 GLY A O 1
ATOM 717 N N . GLU A 1 86 ? -10.417 -19.595 -4.668 1.00 67.31 86 GLU A N 1
ATOM 718 C CA . GLU A 1 86 ? -10.193 -20.070 -3.298 1.00 67.31 86 GLU A CA 1
ATOM 719 C C . GLU A 1 86 ? -9.543 -19.022 -2.368 1.00 67.31 86 GLU A C 1
ATOM 721 O O . GLU A 1 86 ? -9.729 -19.068 -1.154 1.00 67.31 86 GLU A O 1
ATOM 726 N N . HIS A 1 87 ? -8.808 -18.045 -2.908 1.00 57.22 87 HIS A N 1
ATOM 727 C CA . HIS A 1 87 ? -8.057 -17.049 -2.128 1.00 57.22 87 HIS A CA 1
ATOM 728 C C . HIS A 1 87 ? -8.872 -15.794 -1.780 1.00 57.22 87 HIS A C 1
ATOM 730 O O . HIS A 1 87 ? -8.436 -14.983 -0.958 1.00 57.22 87 HIS A O 1
ATOM 736 N N . ILE A 1 88 ? -10.073 -15.639 -2.351 1.00 60.66 88 ILE A N 1
ATOM 737 C CA . ILE A 1 88 ? -10.921 -14.462 -2.121 1.00 60.66 88 ILE A CA 1
ATOM 738 C C . ILE A 1 88 ? -11.345 -14.350 -0.646 1.00 60.66 88 ILE A C 1
ATOM 740 O O . ILE A 1 88 ? -11.406 -13.257 -0.096 1.00 60.66 88 ILE A O 1
ATOM 744 N N . ASP A 1 89 ? -11.567 -15.480 0.030 1.00 59.12 89 ASP A N 1
ATOM 745 C CA . ASP A 1 89 ? -12.042 -15.511 1.418 1.00 59.12 89 ASP A CA 1
ATOM 746 C C . ASP A 1 89 ? -10.948 -15.091 2.421 1.00 59.12 89 ASP A C 1
ATOM 748 O O . ASP A 1 89 ? -11.248 -14.540 3.480 1.00 59.12 89 ASP A O 1
ATOM 752 N N . HIS A 1 90 ? -9.669 -15.304 2.085 1.00 59.09 90 HIS A N 1
ATOM 753 C CA . HIS A 1 90 ? -8.540 -14.949 2.950 1.00 59.09 90 HIS A CA 1
ATOM 754 C C . HIS A 1 90 ? -8.218 -13.451 2.910 1.00 59.09 90 HIS A C 1
ATOM 756 O O . HIS A 1 90 ? -8.019 -12.853 3.966 1.00 59.09 90 HIS A O 1
ATOM 762 N N . ILE A 1 91 ? -8.254 -12.830 1.727 1.00 58.69 91 ILE A N 1
ATOM 763 C CA . ILE A 1 91 ? -7.925 -11.406 1.530 1.00 58.69 91 ILE A CA 1
ATOM 764 C C . ILE A 1 91 ? -8.874 -10.476 2.308 1.00 58.69 91 ILE A C 1
ATOM 766 O O . ILE A 1 91 ? -8.464 -9.427 2.802 1.00 58.69 91 ILE A O 1
ATOM 770 N N . PHE A 1 92 ? -10.150 -10.847 2.448 1.00 58.94 92 PHE A N 1
ATOM 771 C CA . PHE A 1 92 ? -11.145 -10.012 3.132 1.00 58.94 92 PHE A CA 1
ATOM 772 C C . PHE A 1 92 ? -11.215 -10.223 4.654 1.00 58.94 92 PHE A C 1
ATOM 774 O O . PHE A 1 92 ? -11.816 -9.395 5.346 1.00 58.94 92 PHE A O 1
ATOM 781 N N . ARG A 1 93 ? -10.629 -11.306 5.186 1.00 58.75 93 ARG A N 1
ATOM 782 C CA . ARG A 1 93 ? -10.724 -11.675 6.612 1.00 58.75 93 ARG A CA 1
ATOM 783 C C . ARG A 1 93 ? -9.541 -11.198 7.454 1.00 58.75 93 ARG A C 1
ATOM 785 O O . ARG A 1 93 ? -9.709 -11.028 8.660 1.00 58.75 93 ARG A O 1
ATOM 792 N N . SER A 1 94 ? -8.371 -10.967 6.864 1.00 52.78 94 SER A N 1
ATOM 793 C CA . SER A 1 94 ? -7.199 -10.438 7.568 1.00 52.78 94 SER A CA 1
ATOM 794 C C . SER A 1 94 ? -7.191 -8.908 7.622 1.00 52.78 94 SER A C 1
ATOM 796 O O . SER A 1 94 ? -7.856 -8.208 6.860 1.00 52.78 94 SER A O 1
ATOM 798 N N . ASN A 1 95 ? -6.406 -8.378 8.558 1.00 53.38 95 ASN A N 1
ATOM 799 C CA . ASN A 1 95 ? -6.168 -6.962 8.855 1.00 53.38 95 ASN A CA 1
ATOM 800 C C . ASN A 1 95 ? -5.507 -6.171 7.689 1.00 53.38 95 ASN A C 1
ATOM 802 O O . ASN A 1 95 ? -4.887 -5.135 7.908 1.00 53.38 95 ASN A O 1
ATOM 806 N N . ASP A 1 96 ? -5.630 -6.652 6.449 1.00 56.78 96 ASP A N 1
ATOM 807 C CA . ASP A 1 96 ? -4.986 -6.136 5.238 1.00 56.78 96 ASP A CA 1
ATOM 808 C C . ASP A 1 96 ? -5.650 -4.865 4.694 1.00 56.78 96 ASP A C 1
ATOM 810 O O . ASP A 1 96 ? -5.132 -4.242 3.775 1.00 56.78 96 ASP A O 1
ATOM 814 N N . LYS A 1 97 ? -6.757 -4.396 5.286 1.00 59.44 97 LYS A N 1
ATOM 815 C CA . LYS A 1 97 ? -7.427 -3.146 4.874 1.00 59.44 97 LYS A CA 1
ATOM 816 C C . LYS A 1 97 ? -6.527 -1.911 4.965 1.00 59.44 97 LYS A C 1
ATOM 818 O O . LYS A 1 97 ? -6.642 -1.022 4.124 1.00 59.44 97 LYS A O 1
ATOM 823 N N . SER A 1 98 ? -5.635 -1.841 5.957 1.00 62.47 98 SER A N 1
ATOM 824 C CA . SER A 1 98 ? -4.655 -0.749 6.056 1.00 62.47 98 SER A CA 1
ATOM 825 C C . SER A 1 98 ? -3.623 -0.823 4.931 1.00 62.47 98 SER A C 1
ATOM 827 O O . SER A 1 98 ? -3.327 0.192 4.305 1.00 62.47 98 SER A O 1
ATOM 829 N N . ARG A 1 99 ? -3.156 -2.035 4.619 1.00 63.75 99 ARG A N 1
ATOM 830 C CA . ARG A 1 99 ? -2.211 -2.313 3.537 1.00 63.75 99 ARG A CA 1
ATOM 831 C C . ARG A 1 99 ? -2.817 -1.994 2.168 1.00 63.75 99 ARG A C 1
ATOM 833 O O . ARG A 1 99 ? -2.206 -1.272 1.394 1.00 63.75 99 ARG A O 1
ATOM 840 N N . ILE A 1 100 ? -4.077 -2.378 1.937 1.00 64.25 100 ILE A N 1
ATOM 841 C CA . ILE A 1 100 ? -4.869 -2.002 0.751 1.00 64.25 100 ILE A CA 1
ATOM 842 C C . ILE A 1 100 ? -4.924 -0.481 0.589 1.00 64.25 100 ILE A C 1
ATOM 844 O O . ILE A 1 100 ? -4.719 0.035 -0.510 1.00 64.25 100 ILE A O 1
ATOM 848 N N . ALA A 1 101 ? -5.204 0.256 1.667 1.00 64.88 101 ALA A N 1
ATOM 849 C CA . ALA A 1 101 ? -5.285 1.712 1.611 1.00 64.88 101 ALA A CA 1
ATOM 850 C C . ALA A 1 101 ? -3.926 2.354 1.281 1.00 64.88 101 ALA A C 1
ATOM 852 O O . ALA A 1 101 ? -3.875 3.315 0.513 1.00 64.88 101 ALA A O 1
ATOM 853 N N . GLU A 1 102 ? -2.826 1.831 1.824 1.00 67.94 102 GLU A N 1
ATOM 854 C CA . GLU A 1 102 ? -1.469 2.296 1.508 1.00 67.94 102 GLU A CA 1
ATOM 855 C C . GLU A 1 102 ? -1.033 1.956 0.077 1.00 67.94 102 GLU A C 1
ATOM 857 O O . GLU A 1 102 ? -0.427 2.794 -0.594 1.00 67.94 102 GLU A O 1
ATOM 862 N N . ASP A 1 103 ? -1.386 0.770 -0.412 1.00 64.56 103 ASP A N 1
ATOM 863 C CA . ASP A 1 103 ? -1.101 0.319 -1.775 1.00 64.56 103 ASP A CA 1
ATOM 864 C C . ASP A 1 103 ? -1.947 1.083 -2.809 1.00 64.56 103 ASP A C 1
ATOM 866 O O . ASP A 1 103 ? -1.461 1.481 -3.867 1.00 64.56 103 ASP A O 1
ATOM 870 N N . THR A 1 104 ? -3.195 1.418 -2.471 1.00 65.00 104 THR A N 1
ATOM 871 C CA . THR A 1 104 ? -4.049 2.277 -3.310 1.00 65.00 104 THR A CA 1
ATOM 872 C C . THR A 1 104 ? -3.499 3.706 -3.386 1.00 65.00 104 THR A C 1
ATOM 874 O O . THR A 1 104 ? -3.519 4.324 -4.451 1.00 65.00 104 THR A O 1
ATOM 877 N N . LYS A 1 105 ? -2.950 4.240 -2.284 1.00 65.62 105 LYS A N 1
ATOM 878 C CA . LYS A 1 105 ? -2.255 5.543 -2.287 1.00 65.62 105 LYS A CA 1
ATOM 879 C C . LYS A 1 105 ? -1.005 5.543 -3.169 1.00 65.62 105 LYS A C 1
ATOM 881 O O . LYS A 1 105 ? -0.650 6.592 -3.708 1.00 65.62 105 LYS A O 1
ATOM 886 N N . GLU A 1 106 ? -0.332 4.401 -3.308 1.00 65.94 106 GLU A N 1
ATOM 887 C CA . GLU A 1 106 ? 0.796 4.246 -4.230 1.00 65.94 106 GLU A CA 1
ATOM 888 C C . GLU A 1 106 ? 0.348 4.350 -5.686 1.00 65.94 106 GLU A C 1
ATOM 890 O O . GLU A 1 106 ? 0.922 5.141 -6.433 1.00 65.94 106 GLU A O 1
ATOM 895 N N . LEU A 1 107 ? -0.722 3.639 -6.052 1.00 63.59 107 LEU A N 1
ATOM 896 C CA . LEU A 1 107 ? -1.294 3.683 -7.399 1.00 63.59 107 LEU A CA 1
ATOM 897 C C . LEU A 1 107 ? -1.807 5.083 -7.772 1.00 63.59 107 LEU A C 1
ATOM 899 O O . LEU A 1 107 ? -1.566 5.558 -8.875 1.00 63.59 107 LEU A O 1
ATOM 903 N N . LEU A 1 108 ? -2.468 5.775 -6.838 1.00 69.06 108 LEU A N 1
ATOM 904 C CA . LEU A 1 108 ? -2.977 7.138 -7.048 1.00 69.06 108 LEU A CA 1
ATOM 905 C C . LEU A 1 108 ? -1.870 8.209 -7.101 1.00 69.06 108 LEU A C 1
ATOM 907 O O . LEU A 1 108 ? -2.169 9.395 -7.227 1.00 69.06 108 LEU A O 1
ATOM 911 N N . GLY A 1 109 ? -0.595 7.832 -6.952 1.00 65.19 109 GLY A N 1
ATOM 912 C CA . GLY A 1 109 ? 0.529 8.771 -6.961 1.00 65.19 109 GLY A CA 1
ATOM 913 C C . GLY A 1 109 ? 0.606 9.672 -5.722 1.00 65.19 109 GLY A C 1
ATOM 914 O O . GLY A 1 109 ? 1.464 10.552 -5.653 1.00 65.19 109 GLY A O 1
ATOM 915 N N . VAL A 1 110 ? -0.227 9.436 -4.704 1.00 75.06 110 VAL A N 1
ATOM 916 C CA . VAL A 1 110 ? -0.242 10.218 -3.456 1.00 75.06 110 VAL A CA 1
ATOM 917 C C . VAL A 1 110 ? 1.073 10.046 -2.695 1.00 75.06 110 VAL A C 1
ATOM 919 O O . VAL A 1 110 ? 1.581 11.012 -2.130 1.00 75.06 110 VAL A O 1
ATOM 922 N N . LYS A 1 111 ? 1.717 8.873 -2.793 1.00 72.81 111 LYS A N 1
ATOM 923 C CA . LYS A 1 111 ? 3.058 8.655 -2.219 1.00 72.81 111 LYS A CA 1
ATOM 924 C C . LYS A 1 111 ? 4.112 9.633 -2.752 1.00 72.81 111 LYS A C 1
ATOM 926 O O . LYS A 1 111 ? 5.073 9.932 -2.047 1.00 72.81 111 LYS A O 1
ATOM 931 N N . VAL A 1 112 ? 3.976 10.135 -3.984 1.00 77.19 112 VAL A N 1
ATOM 932 C CA . VAL A 1 112 ? 4.897 11.152 -4.525 1.00 77.19 112 VAL A CA 1
ATOM 933 C C . VAL A 1 112 ? 4.714 12.482 -3.794 1.00 77.19 112 VAL A C 1
ATOM 935 O O . VAL A 1 112 ? 5.700 13.154 -3.490 1.00 77.19 112 VAL A O 1
ATOM 938 N N . LEU A 1 113 ? 3.473 12.840 -3.462 1.00 79.50 113 LEU A N 1
ATOM 939 C CA . LEU A 1 113 ? 3.167 14.022 -2.659 1.00 79.50 113 LEU A CA 1
ATOM 940 C C . LEU A 1 113 ? 3.694 13.865 -1.230 1.00 79.50 113 LEU A C 1
ATOM 942 O O . LEU A 1 113 ? 4.379 14.766 -0.751 1.00 79.50 113 LEU A O 1
ATOM 946 N N . ASP A 1 114 ? 3.479 12.709 -0.597 1.00 80.31 114 ASP A N 1
ATOM 947 C CA . ASP A 1 114 ? 3.994 12.425 0.751 1.00 80.31 114 ASP A CA 1
ATOM 948 C C . ASP A 1 114 ? 5.527 12.541 0.799 1.00 80.31 114 ASP A C 1
ATOM 950 O O . ASP A 1 114 ? 6.086 13.264 1.626 1.00 80.31 114 ASP A O 1
ATOM 954 N N . ARG A 1 115 ? 6.223 11.925 -0.168 1.00 82.19 115 ARG A N 1
ATOM 955 C CA . ARG A 1 115 ? 7.683 12.056 -0.311 1.00 82.19 115 ARG A CA 1
ATOM 956 C C . ARG A 1 115 ? 8.108 13.504 -0.542 1.00 82.19 115 ARG A C 1
ATOM 958 O O . ARG A 1 115 ? 9.123 13.933 0.002 1.00 82.19 115 ARG A O 1
ATOM 965 N N . SER A 1 116 ? 7.350 14.267 -1.328 1.00 84.69 116 SER A N 1
ATOM 966 C CA . SER A 1 116 ? 7.658 15.678 -1.581 1.00 84.69 116 SER A CA 1
ATOM 967 C C . SER A 1 116 ? 7.540 16.505 -0.301 1.00 84.69 116 SER A C 1
ATOM 969 O O . SER A 1 116 ? 8.426 17.309 -0.017 1.00 84.69 116 SER A O 1
ATOM 971 N N . ILE A 1 117 ? 6.508 16.262 0.512 1.00 87.62 117 ILE A N 1
ATOM 972 C CA . ILE A 1 117 ? 6.340 16.888 1.830 1.00 87.62 117 ILE A CA 1
ATOM 973 C C . ILE A 1 117 ? 7.539 16.566 2.728 1.00 87.62 117 ILE A C 1
ATOM 975 O O . ILE A 1 117 ? 8.114 17.472 3.333 1.00 87.62 117 ILE A O 1
ATOM 979 N N . ASP A 1 118 ? 7.966 15.304 2.785 1.00 88.56 118 ASP A N 1
ATOM 980 C CA . ASP A 1 118 ? 9.116 14.897 3.598 1.00 88.56 118 ASP A CA 1
ATOM 981 C C . ASP A 1 118 ? 10.424 15.544 3.136 1.00 88.56 118 ASP A C 1
ATOM 983 O O . ASP A 1 118 ? 11.250 15.958 3.955 1.00 88.56 118 ASP A O 1
ATOM 987 N N . HIS A 1 119 ? 10.622 15.660 1.824 1.00 90.75 119 HIS A N 1
ATOM 988 C CA . HIS A 1 119 ? 11.781 16.341 1.256 1.00 90.75 119 HIS A CA 1
ATOM 989 C C . HIS A 1 119 ? 11.764 17.837 1.589 1.00 90.75 119 HIS A C 1
ATOM 991 O O . HIS A 1 119 ? 12.785 18.369 2.024 1.00 90.75 119 HIS A O 1
ATOM 997 N N . LEU A 1 120 ? 10.613 18.505 1.467 1.00 91.81 120 LEU A N 1
ATOM 998 C CA . LEU A 1 120 ? 10.468 19.919 1.820 1.00 91.81 120 LEU A CA 1
ATOM 999 C C . LEU A 1 120 ? 10.733 20.165 3.309 1.00 91.81 120 LEU A C 1
ATOM 1001 O O . LEU A 1 120 ? 11.476 21.084 3.638 1.00 91.81 120 LEU A O 1
ATOM 1005 N N . LYS A 1 121 ? 10.236 19.299 4.200 1.00 89.62 121 LYS A N 1
ATOM 1006 C CA . LYS A 1 121 ? 10.540 19.366 5.642 1.00 89.62 121 LYS A CA 1
ATOM 1007 C C . LYS A 1 121 ? 12.037 19.231 5.934 1.00 89.62 121 LYS A C 1
ATOM 1009 O O . LYS A 1 121 ? 12.555 19.867 6.848 1.00 89.62 121 LYS A O 1
ATOM 1014 N N . LYS A 1 122 ? 12.761 18.394 5.181 1.00 90.31 122 LYS A N 1
ATOM 1015 C CA . LYS A 1 122 ? 14.225 18.282 5.317 1.00 90.31 122 LYS A CA 1
ATOM 1016 C C . LYS A 1 122 ? 14.924 19.561 4.867 1.00 90.31 122 LYS A C 1
ATOM 1018 O O . LYS A 1 122 ? 15.818 20.027 5.566 1.00 90.31 122 LYS A O 1
ATOM 1023 N N . VAL A 1 123 ? 14.513 20.123 3.731 1.00 91.62 123 VAL A N 1
ATOM 1024 C CA . VAL A 1 123 ? 15.068 21.383 3.215 1.00 91.62 123 VAL A CA 1
ATOM 1025 C C . VAL A 1 123 ? 14.804 22.530 4.188 1.00 91.62 123 VAL A C 1
ATOM 1027 O O . VAL A 1 123 ? 15.724 23.282 4.492 1.00 91.62 123 VAL A O 1
ATOM 1030 N N . GLU A 1 124 ? 13.596 22.618 4.743 1.00 88.50 124 GLU A N 1
ATOM 1031 C CA . GLU A 1 124 ? 13.248 23.591 5.781 1.00 88.50 124 GLU A CA 1
ATOM 1032 C C . GLU A 1 124 ? 14.226 23.516 6.961 1.00 88.50 124 GLU A C 1
ATOM 1034 O O . GLU A 1 124 ? 14.832 24.523 7.316 1.00 88.50 124 GLU A O 1
ATOM 1039 N N . LYS A 1 125 ? 14.483 22.316 7.498 1.00 86.88 125 LYS A N 1
ATOM 1040 C CA . LYS A 1 125 ? 15.446 22.122 8.597 1.00 86.88 125 LYS A CA 1
ATOM 1041 C C . LYS A 1 125 ? 16.876 22.535 8.242 1.00 86.88 125 LYS A C 1
ATOM 1043 O O . LYS A 1 125 ? 17.601 23.026 9.108 1.00 86.88 125 LYS A O 1
ATOM 1048 N N . ILE A 1 126 ? 17.302 22.325 6.996 1.00 88.62 126 ILE A N 1
ATOM 1049 C CA . ILE A 1 126 ? 18.628 22.751 6.525 1.00 88.62 126 ILE A CA 1
ATOM 1050 C C . ILE A 1 126 ? 18.707 24.282 6.519 1.00 88.62 126 ILE A C 1
ATOM 1052 O O . ILE A 1 126 ? 19.612 24.844 7.136 1.00 88.62 126 ILE A O 1
ATO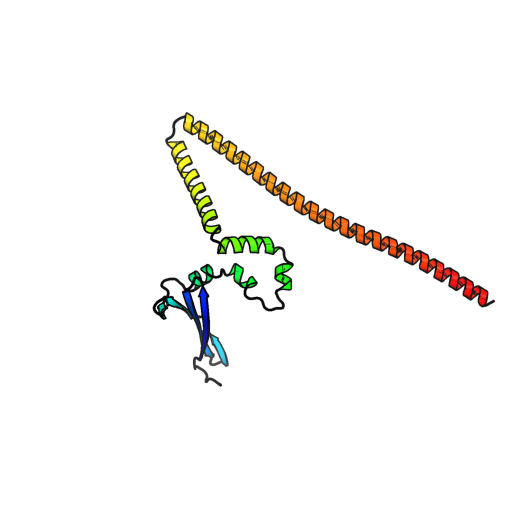M 1056 N N . LEU A 1 127 ? 17.723 24.948 5.909 1.00 86.81 127 LEU A N 1
ATOM 1057 C CA . LEU A 1 127 ? 17.646 26.411 5.846 1.00 86.81 127 LEU A CA 1
ATOM 1058 C C . LEU A 1 127 ? 17.555 27.039 7.241 1.00 86.81 127 LEU A C 1
ATOM 1060 O O . LEU A 1 127 ? 18.172 28.066 7.516 1.00 86.81 127 LEU A O 1
ATOM 1064 N N . GLU A 1 128 ? 16.833 26.408 8.161 1.00 85.50 128 GLU A N 1
ATOM 1065 C CA . GLU A 1 128 ? 16.799 26.813 9.565 1.00 85.50 128 GLU A CA 1
ATOM 1066 C C . GLU A 1 128 ? 18.160 26.699 10.252 1.00 85.50 128 GLU A C 1
ATOM 1068 O O . GLU A 1 128 ? 18.536 27.575 11.036 1.00 85.50 128 GLU A O 1
ATOM 1073 N N . GLY A 1 129 ? 18.918 25.640 9.953 1.00 83.75 129 GLY A N 1
ATOM 1074 C CA . GLY A 1 129 ? 20.293 25.477 10.412 1.00 83.75 129 GLY A CA 1
ATOM 1075 C C . GLY A 1 129 ? 21.195 26.618 9.940 1.00 83.75 129 GLY A C 1
ATOM 1076 O O . GLY A 1 129 ? 21.931 27.191 10.744 1.00 83.75 129 GLY A O 1
ATOM 1077 N N . GLU A 1 130 ? 21.079 27.005 8.672 1.00 85.19 130 GLU A N 1
ATOM 1078 C CA . GLU A 1 130 ? 21.810 28.138 8.092 1.00 85.19 130 GLU A CA 1
ATOM 1079 C C . GLU A 1 130 ? 21.387 29.477 8.720 1.00 85.19 130 GLU A C 1
ATOM 1081 O O . GLU A 1 130 ? 22.233 30.265 9.157 1.00 85.19 130 GLU A O 1
ATOM 1086 N N . LEU A 1 131 ? 20.079 29.711 8.881 1.00 83.94 131 LEU A N 1
ATOM 1087 C CA . LEU A 1 131 ? 19.531 30.900 9.546 1.00 83.94 131 LEU A CA 1
ATOM 1088 C C . LEU A 1 131 ? 19.959 31.004 11.013 1.00 83.94 131 LEU A C 1
ATOM 1090 O O . LEU A 1 131 ? 20.112 32.105 11.541 1.00 83.94 131 LEU A O 1
ATOM 1094 N N . LYS A 1 132 ? 20.199 29.880 11.690 1.00 80.94 132 LYS A N 1
ATOM 1095 C CA . LYS A 1 132 ? 20.733 29.867 13.057 1.00 80.94 132 LYS A CA 1
ATOM 1096 C C . LYS A 1 132 ? 22.182 30.350 13.128 1.00 80.94 132 LYS A C 1
ATOM 1098 O O . LYS A 1 132 ? 22.599 30.840 14.180 1.00 80.94 132 LYS A O 1
ATOM 1103 N N . ILE A 1 133 ? 22.946 30.206 12.047 1.00 81.44 133 ILE A N 1
ATOM 1104 C CA . ILE A 1 133 ? 24.338 30.659 11.957 1.00 81.44 133 ILE A CA 1
ATOM 1105 C C . ILE A 1 133 ? 24.366 32.154 11.625 1.00 81.44 133 ILE A C 1
ATOM 1107 O O . ILE A 1 133 ? 25.011 32.921 12.342 1.00 81.44 133 ILE A O 1
ATOM 1111 N N . ILE A 1 134 ? 23.615 32.561 10.597 1.00 83.44 134 ILE A N 1
ATOM 1112 C CA . ILE A 1 134 ? 23.707 33.895 9.978 1.00 83.44 134 ILE A CA 1
ATOM 1113 C C . ILE A 1 134 ? 22.730 34.910 10.600 1.00 83.44 134 ILE A C 1
ATOM 1115 O O . ILE A 1 134 ? 22.990 36.108 10.581 1.00 83.44 134 ILE A O 1
ATOM 1119 N N . GLY A 1 135 ? 21.607 34.458 11.161 1.00 77.81 135 GLY A N 1
ATOM 1120 C CA . GLY A 1 135 ? 20.508 35.331 11.578 1.00 77.81 135 GLY A CA 1
ATOM 1121 C C . GLY A 1 135 ? 20.782 36.172 12.827 1.00 77.81 135 GLY A C 1
ATOM 1122 O O . GLY A 1 135 ? 21.550 35.796 13.709 1.00 77.81 135 GLY A O 1
ATOM 1123 N N . ASP A 1 136 ? 20.078 37.295 12.947 1.00 81.38 136 ASP A N 1
ATOM 1124 C CA . ASP A 1 136 ? 20.155 38.183 14.109 1.00 81.38 136 ASP A CA 1
ATOM 1125 C C . ASP A 1 136 ? 19.584 37.553 15.393 1.00 81.38 136 ASP A C 1
ATOM 1127 O O . ASP A 1 136 ? 18.872 36.544 15.375 1.00 81.38 136 ASP A O 1
ATOM 1131 N N . ILE A 1 137 ? 19.841 38.185 16.544 1.00 82.69 137 ILE A N 1
ATOM 1132 C CA . ILE A 1 137 ? 19.386 37.730 17.876 1.00 82.69 137 ILE A CA 1
ATOM 1133 C C . ILE A 1 137 ? 17.874 37.434 17.900 1.00 82.69 137 ILE A C 1
ATOM 1135 O O . ILE A 1 137 ? 17.444 36.430 18.476 1.00 82.69 137 ILE A O 1
ATOM 1139 N N . ASN A 1 138 ? 17.070 38.263 17.228 1.00 83.00 138 ASN A N 1
ATOM 1140 C CA . ASN A 1 138 ? 15.620 38.082 17.125 1.00 83.00 138 ASN A CA 1
ATOM 1141 C C . ASN A 1 138 ? 15.237 36.823 16.328 1.00 83.00 138 ASN A C 1
ATOM 1143 O O . ASN A 1 138 ? 14.337 36.088 16.741 1.00 83.00 138 ASN A O 1
ATOM 1147 N N . ILE A 1 139 ? 15.948 36.538 15.232 1.00 82.06 139 ILE A N 1
ATOM 1148 C CA . ILE A 1 139 ? 15.749 35.340 14.401 1.00 82.06 139 ILE A CA 1
ATOM 1149 C C . ILE A 1 139 ? 16.114 34.092 15.210 1.00 82.06 139 ILE A C 1
ATOM 1151 O O . ILE A 1 139 ? 15.326 33.151 15.294 1.00 82.06 139 ILE A O 1
ATOM 1155 N N . LYS A 1 140 ? 17.253 34.119 15.915 1.00 82.75 140 LYS A N 1
ATOM 1156 C CA . LYS A 1 140 ? 17.686 33.017 16.792 1.00 82.75 140 LYS A CA 1
ATOM 1157 C C . LYS A 1 140 ? 16.691 32.737 17.921 1.00 82.75 140 LYS A C 1
ATOM 1159 O O . LYS A 1 140 ? 16.499 31.577 18.286 1.00 82.75 140 LYS A O 1
ATOM 1164 N N . LYS A 1 141 ? 16.058 33.773 18.487 1.00 86.38 141 LYS A N 1
ATOM 1165 C CA . LYS A 1 141 ? 15.030 33.614 19.529 1.00 86.38 141 LYS A CA 1
ATOM 1166 C C . LYS A 1 141 ? 13.763 32.961 18.972 1.00 86.38 141 LYS A C 1
ATOM 1168 O O . LYS A 1 141 ? 13.315 31.967 19.537 1.00 86.38 141 LYS A O 1
ATOM 1173 N N . LYS A 1 142 ? 13.247 33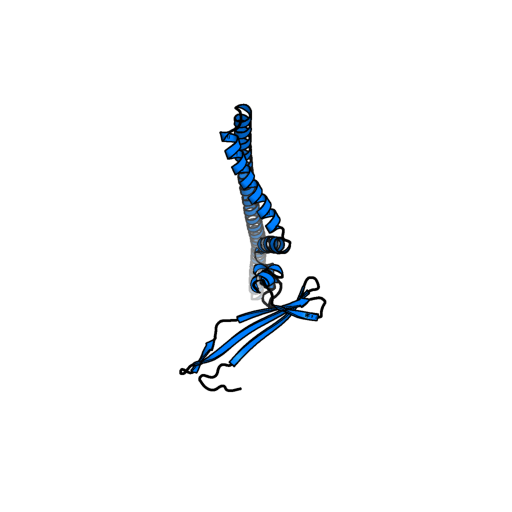.460 17.843 1.00 87.19 142 LYS A N 1
ATOM 1174 C CA . LYS A 1 142 ? 12.068 32.882 17.176 1.00 87.19 142 LYS A CA 1
ATOM 1175 C C . LYS A 1 142 ? 12.297 31.438 16.740 1.00 87.19 142 LYS A C 1
ATOM 1177 O O . LYS A 1 142 ? 11.413 30.609 16.921 1.00 87.19 142 LYS A O 1
ATOM 1182 N N . LEU A 1 143 ? 13.493 31.113 16.248 1.00 86.25 143 LEU A N 1
ATOM 1183 C CA . LEU A 1 143 ? 13.832 29.745 15.864 1.00 86.25 143 LEU A CA 1
ATOM 1184 C C . LEU A 1 143 ? 13.821 28.798 17.074 1.00 86.25 143 LEU A C 1
ATOM 1186 O O . LEU A 1 143 ? 13.254 27.717 16.997 1.00 86.25 143 LEU A O 1
ATOM 1190 N N . LYS A 1 144 ? 14.365 29.223 18.224 1.00 85.12 144 LYS A N 1
ATOM 1191 C CA . LYS A 1 144 ? 14.290 28.440 19.471 1.00 85.12 144 LYS A CA 1
ATOM 1192 C C . LYS A 1 144 ? 12.851 28.224 19.948 1.00 85.12 144 LYS A C 1
ATOM 1194 O O . LYS A 1 144 ? 12.550 27.150 20.459 1.00 85.12 144 LYS A O 1
ATOM 1199 N N . GLU A 1 145 ? 11.991 29.234 19.831 1.00 89.38 145 GLU A N 1
ATOM 1200 C CA . GLU A 1 145 ? 10.565 29.112 20.164 1.00 89.38 145 GLU A CA 1
ATOM 1201 C C . GLU A 1 145 ? 9.861 28.127 19.224 1.00 89.38 145 GLU A C 1
ATOM 1203 O O . GLU A 1 145 ? 9.180 27.227 19.710 1.00 89.38 145 GLU A O 1
ATOM 1208 N N . LYS A 1 146 ? 10.107 28.216 17.908 1.00 88.25 146 LYS A N 1
ATOM 1209 C CA . LYS A 1 146 ? 9.590 27.258 16.920 1.00 88.25 146 LYS A CA 1
ATOM 1210 C C . LYS A 1 146 ? 10.010 25.826 17.251 1.00 88.25 146 LYS A C 1
ATOM 1212 O O . LYS A 1 146 ? 9.149 24.965 17.373 1.00 88.25 146 LYS A O 1
ATOM 1217 N N . THR A 1 147 ? 11.300 25.578 17.497 1.00 86.69 147 THR A N 1
ATOM 1218 C CA . THR A 1 147 ? 11.787 24.227 17.829 1.00 86.69 147 THR A CA 1
ATOM 1219 C C . THR A 1 147 ? 11.131 23.666 19.094 1.00 86.69 147 THR A C 1
ATOM 1221 O O . THR A 1 147 ? 10.843 22.475 19.156 1.00 86.69 147 THR A O 1
ATOM 1224 N N . LYS A 1 148 ? 10.871 24.503 20.110 1.00 90.62 148 LYS A N 1
ATOM 1225 C CA . LYS A 1 148 ? 10.153 24.068 21.320 1.00 90.62 148 LYS A CA 1
ATOM 1226 C C . LYS A 1 148 ? 8.710 23.674 21.015 1.00 90.62 148 LYS A C 1
ATOM 1228 O O . LYS A 1 148 ? 8.272 22.624 21.471 1.00 90.62 148 LYS A O 1
ATOM 1233 N N . LEU A 1 149 ? 7.999 24.493 20.240 1.00 91.56 149 LEU A N 1
ATOM 1234 C CA . LEU A 1 149 ? 6.619 24.208 19.842 1.00 91.56 149 LEU A CA 1
ATOM 1235 C C . LEU A 1 149 ? 6.529 22.939 18.987 1.00 91.56 149 LEU A C 1
ATOM 1237 O O . LEU A 1 149 ? 5.632 22.133 19.198 1.00 91.56 149 LEU A O 1
ATOM 1241 N N . GLU A 1 150 ? 7.481 22.710 18.082 1.00 88.75 150 GLU A N 1
ATOM 1242 C CA . GLU A 1 150 ? 7.548 21.473 17.291 1.00 88.75 150 GLU A CA 1
ATOM 1243 C C . GLU A 1 150 ? 7.800 20.237 18.159 1.00 88.75 150 GLU A C 1
ATOM 1245 O O . GLU A 1 150 ? 7.191 19.190 17.947 1.00 88.75 150 GLU A O 1
ATOM 1250 N N . GLN A 1 151 ? 8.681 20.338 19.158 1.00 90.25 151 GLN A N 1
ATOM 1251 C CA . GLN A 1 151 ? 8.907 19.253 20.117 1.00 90.25 151 GLN A CA 1
ATOM 1252 C C . GLN A 1 151 ? 7.644 18.947 20.926 1.00 90.25 151 GLN A C 1
ATOM 1254 O O . GLN A 1 151 ? 7.292 17.781 21.102 1.00 90.25 151 GLN A O 1
ATOM 1259 N N . GLU A 1 152 ? 6.944 19.985 21.384 1.00 92.75 152 GLU A N 1
ATOM 1260 C CA . GLU A 1 152 ? 5.684 19.835 22.106 1.00 92.75 152 GLU A CA 1
ATOM 1261 C C . GLU A 1 152 ? 4.611 19.195 21.217 1.00 92.75 152 GLU A C 1
ATOM 1263 O O . GLU A 1 152 ? 3.993 18.211 21.625 1.00 92.75 152 GLU A O 1
ATOM 1268 N N . GLN A 1 153 ? 4.464 19.666 19.976 1.00 92.44 153 GLN A N 1
ATOM 1269 C CA . GLN A 1 153 ? 3.546 19.104 18.987 1.00 92.44 153 GLN A CA 1
ATOM 1270 C C . GLN A 1 153 ? 3.823 17.618 18.731 1.00 92.44 153 GLN A C 1
ATOM 1272 O O . GLN A 1 153 ? 2.894 16.814 18.790 1.00 92.44 153 GLN A O 1
ATOM 1277 N N . ASN A 1 154 ? 5.084 17.238 18.508 1.00 90.38 154 ASN A N 1
ATOM 1278 C CA . ASN A 1 154 ? 5.458 15.838 18.301 1.00 90.38 154 ASN A CA 1
ATOM 1279 C C . ASN A 1 154 ? 5.119 14.985 19.531 1.00 90.38 154 ASN A C 1
ATOM 1281 O O . ASN A 1 154 ? 4.526 13.919 19.395 1.00 90.38 154 ASN A O 1
ATOM 1285 N N . SER A 1 155 ? 5.400 15.484 20.741 1.00 91.56 155 SER A N 1
ATOM 1286 C CA . SER A 1 155 ? 5.071 14.765 21.979 1.00 91.56 155 SER A CA 1
ATOM 1287 C C . SER A 1 155 ? 3.561 14.586 22.186 1.00 91.56 155 SER A C 1
ATOM 1289 O O . SER A 1 155 ? 3.112 13.559 22.695 1.00 91.56 155 SER A O 1
ATOM 1291 N N . LEU A 1 156 ? 2.754 15.576 21.788 1.00 91.69 156 LEU A N 1
ATOM 1292 C CA . LEU A 1 156 ? 1.295 15.497 21.839 1.00 91.69 156 LEU A CA 1
ATOM 1293 C C . LEU A 1 156 ? 0.761 14.512 20.798 1.00 91.69 156 LEU A C 1
ATOM 1295 O O . LEU A 1 156 ? -0.166 13.762 21.096 1.00 91.69 156 LEU A O 1
ATOM 1299 N N . GLN A 1 157 ? 1.366 14.475 19.611 1.00 92.00 157 GLN A N 1
ATOM 1300 C CA . GLN A 1 157 ? 0.998 13.545 18.549 1.00 92.00 157 GLN A CA 1
ATOM 1301 C C . GLN A 1 157 ? 1.319 12.090 18.927 1.00 92.00 157 GLN A C 1
ATOM 1303 O O . GLN A 1 157 ? 0.474 11.218 18.735 1.00 92.00 157 GLN A O 1
ATOM 1308 N N . GLU A 1 158 ? 2.475 11.826 19.540 1.00 91.88 158 GLU A N 1
ATOM 1309 C CA . GLU A 1 158 ? 2.812 10.501 20.085 1.00 91.88 158 GLU A CA 1
ATOM 1310 C C . GLU A 1 158 ? 1.826 10.074 21.179 1.00 91.88 158 GLU A C 1
ATOM 1312 O O . GLU A 1 158 ? 1.298 8.962 21.157 1.00 91.88 158 GLU A O 1
ATOM 1317 N N . LYS A 1 159 ? 1.498 10.976 22.116 1.00 91.38 159 LYS A N 1
ATOM 1318 C CA . LYS A 1 159 ? 0.473 10.707 23.139 1.00 91.38 159 LYS A CA 1
ATOM 1319 C C . LYS A 1 159 ? -0.882 10.391 22.513 1.00 91.38 159 LYS A C 1
ATOM 1321 O O . LYS A 1 159 ? -1.552 9.468 22.963 1.00 91.38 159 LYS A O 1
ATOM 1326 N N . GLN A 1 160 ? -1.282 11.134 21.482 1.00 91.50 160 GLN A N 1
ATOM 1327 C CA . GLN A 1 160 ? -2.532 10.894 20.769 1.00 91.50 160 GLN A CA 1
ATOM 1328 C C . GLN A 1 160 ? -2.546 9.508 20.112 1.00 91.50 160 GLN A C 1
ATOM 1330 O O . GLN A 1 160 ? -3.541 8.798 20.236 1.00 91.50 160 GLN A O 1
ATOM 1335 N N . GLN A 1 161 ? -1.454 9.104 19.457 1.00 90.56 161 GLN A N 1
ATOM 1336 C CA . GLN A 1 161 ? -1.336 7.771 18.861 1.00 90.56 161 GLN A CA 1
ATOM 1337 C C . GLN A 1 161 ? -1.442 6.669 19.920 1.00 90.56 161 GLN A C 1
ATOM 1339 O O . GLN A 1 161 ? -2.265 5.769 19.765 1.00 90.56 161 GLN A O 1
ATOM 1344 N N . ASN A 1 162 ? -0.728 6.803 21.040 1.00 90.31 162 ASN A N 1
ATOM 1345 C CA . ASN A 1 162 ? -0.803 5.850 22.151 1.00 90.31 162 ASN A CA 1
ATOM 1346 C C . ASN A 1 162 ? -2.225 5.737 22.727 1.00 90.31 162 ASN A C 1
ATOM 1348 O O . ASN A 1 162 ? -2.695 4.639 23.029 1.00 90.31 162 ASN A O 1
ATOM 1352 N N . ILE A 1 163 ? -2.940 6.861 22.860 1.00 88.75 163 ILE A N 1
ATOM 1353 C CA . ILE A 1 163 ? -4.342 6.866 23.307 1.00 88.75 163 ILE A CA 1
ATOM 1354 C C . ILE A 1 163 ? -5.230 6.127 22.300 1.00 88.75 163 ILE A C 1
ATOM 1356 O O . ILE A 1 163 ? -6.054 5.313 22.706 1.00 88.75 163 ILE A O 1
ATOM 1360 N N . ILE A 1 164 ? -5.056 6.364 20.997 1.00 88.44 164 ILE A N 1
ATOM 1361 C CA . ILE A 1 164 ? -5.826 5.676 19.949 1.00 88.44 164 ILE A CA 1
ATOM 1362 C C . ILE A 1 164 ? -5.569 4.165 19.981 1.00 88.44 164 ILE A C 1
ATOM 1364 O O . ILE A 1 164 ? -6.513 3.385 19.865 1.00 88.44 164 ILE A O 1
ATOM 1368 N N . GLU A 1 165 ? -4.318 3.739 20.142 1.00 87.31 165 GLU A N 1
ATOM 1369 C CA . GLU A 1 165 ? -3.966 2.320 20.264 1.00 87.31 165 GLU A CA 1
ATOM 1370 C C . GLU A 1 165 ? -4.573 1.689 21.519 1.00 87.31 165 GLU A C 1
ATOM 1372 O O . GLU A 1 165 ? -5.152 0.607 21.437 1.00 87.31 165 GLU A O 1
ATOM 1377 N N . THR A 1 166 ? -4.541 2.406 22.644 1.00 85.50 166 THR A N 1
ATOM 1378 C CA . THR A 1 166 ? -5.154 1.961 23.905 1.00 85.50 166 THR A CA 1
ATOM 1379 C C . THR A 1 166 ? -6.672 1.821 23.778 1.00 85.50 166 THR A C 1
ATOM 1381 O O . THR A 1 166 ? -7.249 0.849 24.256 1.00 85.50 166 THR A O 1
ATOM 1384 N N . ILE A 1 167 ? -7.342 2.760 23.101 1.00 85.94 167 ILE A N 1
ATOM 1385 C CA . ILE A 1 167 ? -8.788 2.673 22.847 1.00 85.94 167 ILE A CA 1
ATOM 1386 C C . ILE A 1 167 ? -9.103 1.443 21.991 1.00 85.94 167 ILE A C 1
ATOM 1388 O O . ILE A 1 167 ? -10.046 0.715 22.288 1.00 85.94 167 ILE A O 1
ATOM 1392 N N . LYS A 1 168 ? -8.303 1.175 20.950 1.00 84.88 168 LYS A N 1
ATOM 1393 C CA . LYS A 1 168 ? -8.489 -0.010 20.100 1.00 84.88 168 LYS A CA 1
ATOM 1394 C C . LYS A 1 168 ? -8.310 -1.311 20.880 1.00 84.88 168 LYS A C 1
ATOM 1396 O O . LYS A 1 168 ? -9.102 -2.227 20.691 1.00 84.88 168 LYS A O 1
ATOM 1401 N N . SER A 1 169 ? -7.299 -1.406 21.747 1.00 81.81 169 SER A N 1
ATOM 1402 C CA . SER A 1 169 ? -7.102 -2.608 22.566 1.00 81.81 169 SER A CA 1
ATOM 1403 C C . SER A 1 169 ? -8.236 -2.797 23.573 1.00 81.81 169 SER A C 1
ATOM 1405 O O . SER A 1 169 ? -8.721 -3.912 23.735 1.00 81.81 169 SER A O 1
ATOM 1407 N N . GLN A 1 170 ? -8.711 -1.713 24.192 1.00 82.38 170 GLN A N 1
ATOM 1408 C CA . GLN A 1 170 ? -9.849 -1.752 25.114 1.00 82.38 170 GLN A CA 1
ATOM 1409 C C . GLN A 1 170 ? -11.153 -2.166 24.423 1.00 82.38 170 GLN A C 1
ATOM 1411 O O . GLN A 1 170 ? -11.931 -2.910 25.012 1.00 82.38 170 GLN A O 1
ATOM 1416 N N . ASP A 1 171 ? -11.390 -1.736 23.182 1.00 80.38 171 ASP A N 1
ATOM 1417 C CA . ASP A 1 171 ? -12.568 -2.152 22.410 1.00 80.38 171 ASP A CA 1
ATOM 1418 C C . ASP A 1 171 ? -12.531 -3.659 22.095 1.00 80.38 171 ASP A C 1
ATOM 1420 O O . ASP A 1 171 ? -13.533 -4.358 22.248 1.00 80.38 171 ASP A O 1
ATOM 1424 N N . ILE A 1 172 ? -11.352 -4.195 21.753 1.00 83.38 172 ILE A N 1
ATOM 1425 C CA . ILE A 1 172 ? -11.154 -5.642 21.566 1.00 83.38 172 ILE A CA 1
ATOM 1426 C C . ILE A 1 172 ? -11.422 -6.394 22.877 1.00 83.38 172 ILE A C 1
ATOM 1428 O O . ILE A 1 172 ? -12.195 -7.352 22.885 1.00 83.38 172 ILE A O 1
ATOM 1432 N N . GLU A 1 173 ? -10.855 -5.940 23.998 1.00 81.44 173 GLU A N 1
ATOM 1433 C CA . GLU A 1 173 ? -11.104 -6.539 25.316 1.00 81.44 173 GLU A CA 1
ATOM 1434 C C . GLU A 1 173 ? -12.591 -6.487 25.698 1.00 81.44 173 GLU A C 1
ATOM 1436 O O . GLU A 1 173 ? -13.146 -7.472 26.190 1.00 81.44 173 GLU A O 1
ATOM 1441 N N . GLN A 1 174 ? -13.274 -5.370 25.431 1.00 83.00 174 GLN A N 1
ATOM 1442 C CA . GLN A 1 174 ? -14.706 -5.228 25.682 1.00 83.00 174 GLN A CA 1
ATOM 1443 C C . GLN A 1 174 ? -15.520 -6.225 24.851 1.00 83.00 174 GLN A C 1
ATOM 1445 O O . GLN A 1 174 ? -16.462 -6.835 25.370 1.00 83.00 174 GLN A O 1
ATOM 1450 N N . GLN A 1 175 ? -15.168 -6.418 23.579 1.00 80.75 175 GLN A N 1
ATOM 1451 C CA . GLN A 1 175 ? -15.811 -7.403 22.711 1.00 80.75 175 GLN A CA 1
ATOM 1452 C C . GLN A 1 175 ? -15.570 -8.830 23.212 1.00 80.75 175 GLN A C 1
ATOM 1454 O O . GLN A 1 175 ? -16.522 -9.610 23.298 1.00 80.75 175 GLN A O 1
ATOM 1459 N N . GLU A 1 176 ? -14.345 -9.167 23.620 1.00 82.50 176 GLU A N 1
ATOM 1460 C CA . GLU A 1 176 ? -14.024 -10.476 24.197 1.00 82.50 176 GLU A CA 1
ATOM 1461 C C . GLU A 1 176 ? -14.800 -10.743 25.492 1.00 82.50 176 GLU A C 1
ATOM 1463 O O . GLU A 1 176 ? -15.377 -11.821 25.665 1.00 82.50 176 GLU A O 1
ATOM 1468 N N . ILE A 1 177 ? -14.861 -9.763 26.398 1.00 79.75 177 ILE A N 1
ATOM 1469 C CA . ILE A 1 177 ? -15.633 -9.862 27.643 1.00 79.75 177 ILE A CA 1
ATOM 1470 C C . ILE A 1 177 ? -17.121 -10.026 27.326 1.00 79.75 177 ILE A C 1
ATOM 1472 O O . ILE A 1 177 ? -17.776 -10.894 27.903 1.00 79.75 177 ILE A O 1
ATOM 1476 N N . SER A 1 178 ? -17.651 -9.255 26.377 1.00 76.00 178 SER A N 1
ATOM 1477 C CA . SER A 1 178 ? -19.053 -9.352 25.956 1.00 76.00 178 SER A CA 1
ATOM 1478 C C . SER A 1 178 ? -19.374 -10.737 25.388 1.00 76.00 178 SER A C 1
ATOM 1480 O O . SER A 1 178 ? -20.384 -11.339 25.754 1.00 76.00 178 SER A O 1
ATOM 1482 N N . GLN A 1 179 ? -18.488 -11.303 24.563 1.00 79.44 179 GLN A N 1
ATOM 1483 C CA . GLN A 1 179 ? -18.633 -12.672 24.062 1.00 79.44 179 GLN A CA 1
ATOM 1484 C C . GLN A 1 179 ? -18.567 -13.710 25.189 1.00 79.44 179 GLN A C 1
ATOM 1486 O O . GLN A 1 179 ? -19.377 -14.640 25.218 1.00 79.44 179 GLN A O 1
ATOM 1491 N N . ARG A 1 180 ? -17.649 -13.550 26.152 1.00 79.38 180 ARG A N 1
ATOM 1492 C CA . ARG A 1 180 ? -17.573 -14.425 27.334 1.00 79.38 180 ARG A CA 1
ATOM 1493 C C . ARG A 1 180 ? -18.848 -14.357 28.172 1.00 79.38 180 ARG A C 1
ATOM 1495 O O . ARG A 1 180 ? -19.336 -15.406 28.582 1.00 79.38 180 ARG A O 1
ATOM 1502 N N . LEU A 1 181 ? -19.419 -13.169 28.378 1.00 75.81 181 LEU A N 1
ATOM 1503 C CA . LEU A 1 181 ? -20.684 -12.990 29.099 1.00 75.81 181 LEU A CA 1
ATOM 1504 C C . LEU A 1 181 ? -21.854 -13.676 28.385 1.00 75.81 181 LEU A C 1
ATOM 1506 O O . LEU A 1 181 ? -22.624 -14.379 29.034 1.00 75.81 181 LEU A O 1
ATOM 1510 N N . ILE A 1 182 ? -21.952 -13.551 27.057 1.00 75.38 182 ILE A N 1
ATOM 1511 C CA . ILE A 1 182 ? -22.969 -14.255 26.255 1.00 75.38 182 ILE A CA 1
ATOM 1512 C C . ILE A 1 182 ? -22.804 -15.779 26.365 1.00 75.38 182 ILE A C 1
ATOM 1514 O O . ILE A 1 182 ? -23.783 -16.518 26.446 1.00 75.38 182 ILE A O 1
ATOM 1518 N N . ASN A 1 183 ? -21.570 -16.280 26.362 1.00 77.88 183 ASN A N 1
ATOM 1519 C CA . ASN A 1 183 ? -21.322 -17.714 26.507 1.00 77.88 183 ASN A CA 1
ATOM 1520 C C . ASN A 1 183 ? -21.662 -18.214 27.920 1.00 77.88 183 ASN A C 1
ATOM 1522 O O . ASN A 1 183 ? -22.189 -19.316 28.072 1.00 77.88 183 ASN A O 1
ATOM 1526 N N . LEU A 1 184 ? -21.404 -17.406 28.951 1.00 78.25 184 LEU A N 1
ATOM 1527 C CA . LEU A 1 184 ? -21.786 -17.718 30.327 1.00 78.25 184 LEU A CA 1
ATOM 1528 C C . LEU A 1 184 ? -23.308 -17.725 30.513 1.00 78.25 184 LEU A C 1
ATOM 1530 O O . LEU A 1 184 ? -23.820 -18.666 31.116 1.00 78.25 184 LEU A O 1
ATOM 1534 N N . SER A 1 185 ? -24.038 -16.755 29.952 1.00 74.31 185 SER A N 1
ATOM 1535 C CA . SER A 1 185 ? -25.505 -16.726 30.050 1.00 74.31 185 SER A CA 1
ATOM 1536 C C . SER A 1 185 ? -26.153 -17.932 29.363 1.00 74.31 185 SER A C 1
ATOM 1538 O O . SER A 1 185 ? -27.015 -18.587 29.948 1.00 74.31 185 SER A O 1
ATOM 1540 N N . LYS A 1 186 ? -25.665 -18.323 28.177 1.00 73.25 186 LYS A N 1
ATOM 1541 C CA . LYS A 1 186 ? -26.078 -19.572 27.510 1.00 73.25 186 LYS A CA 1
ATOM 1542 C C . LYS A 1 186 ? -25.823 -20.804 28.381 1.00 73.25 186 LYS A C 1
ATOM 1544 O O . LYS A 1 186 ? -26.654 -21.708 28.442 1.00 73.25 186 LYS A O 1
ATOM 1549 N N . ASN A 1 187 ? -24.690 -20.851 29.082 1.00 74.25 187 ASN A N 1
ATOM 1550 C CA . ASN A 1 187 ? -24.380 -21.955 29.989 1.00 74.25 187 ASN A CA 1
ATOM 1551 C C . ASN A 1 187 ? -25.312 -21.999 31.210 1.00 74.25 187 ASN A C 1
ATOM 1553 O O . ASN A 1 187 ? -25.652 -23.092 31.666 1.00 74.25 187 ASN A O 1
ATOM 1557 N N . GLU A 1 188 ? -25.761 -20.855 31.731 1.00 73.94 188 GLU A N 1
ATOM 1558 C CA . GLU A 1 188 ? -26.762 -20.813 32.806 1.00 73.94 188 GLU A CA 1
ATOM 1559 C C . GLU A 1 188 ? -28.132 -21.328 32.347 1.00 73.94 188 GLU A C 1
ATOM 1561 O O . GLU A 1 188 ? -28.759 -22.118 33.059 1.00 73.94 188 GLU A O 1
ATOM 1566 N N . GLU A 1 189 ? -28.578 -20.965 31.141 1.00 74.44 189 GLU A N 1
ATOM 1567 C CA . GLU A 1 189 ? -29.805 -21.510 30.544 1.00 74.44 189 GLU A CA 1
ATOM 1568 C C . GLU A 1 189 ? -29.724 -23.035 30.383 1.00 74.44 189 GLU A C 1
ATOM 1570 O O . GLU A 1 189 ? -30.642 -23.756 30.787 1.00 74.44 189 GLU A O 1
ATOM 1575 N N . ILE A 1 190 ? -28.593 -23.544 29.883 1.00 71.06 190 ILE A N 1
ATOM 1576 C CA . ILE A 1 190 ? -28.331 -24.986 29.758 1.00 71.06 190 ILE A CA 1
ATOM 1577 C C . ILE A 1 190 ? -28.330 -25.668 31.133 1.00 71.06 190 ILE A C 1
ATOM 1579 O O . ILE A 1 190 ? -28.915 -26.742 31.293 1.00 71.06 190 ILE A O 1
ATOM 1583 N N . LYS A 1 191 ? -27.721 -25.052 32.152 1.00 68.12 191 LYS A N 1
ATOM 1584 C CA . LYS A 1 191 ? -27.699 -25.583 33.523 1.00 68.12 191 LYS A CA 1
ATOM 1585 C C . LYS A 1 191 ? -29.111 -25.677 34.111 1.00 68.12 191 LYS A C 1
ATOM 1587 O O . LYS A 1 191 ? -29.457 -26.694 34.709 1.00 68.12 191 LYS A O 1
ATOM 1592 N N . ASN A 1 192 ? -29.948 -24.667 33.887 1.00 76.25 192 ASN A N 1
ATOM 1593 C CA . ASN A 1 192 ? -31.342 -24.660 34.332 1.00 76.25 192 ASN A CA 1
ATOM 1594 C C . ASN A 1 192 ? -32.200 -25.701 33.597 1.00 76.25 192 ASN A C 1
ATOM 1596 O O . ASN A 1 192 ? -33.029 -26.371 34.220 1.00 76.25 192 ASN A O 1
ATOM 1600 N N . LEU A 1 193 ? -31.986 -25.879 32.290 1.00 73.12 193 LEU A N 1
ATOM 1601 C CA . LEU A 1 193 ? -32.628 -26.939 31.508 1.00 73.12 193 LEU A CA 1
ATOM 1602 C C . LEU A 1 193 ? -32.224 -28.328 32.006 1.00 73.12 193 LEU A C 1
ATOM 1604 O O . LEU A 1 193 ? -33.092 -29.180 32.189 1.00 73.12 193 LEU A O 1
ATOM 1608 N N . LYS A 1 194 ? -30.939 -28.536 32.312 1.00 71.19 194 LYS A N 1
ATOM 1609 C CA . LYS A 1 194 ? -30.444 -29.791 32.886 1.00 71.19 194 LYS A CA 1
ATOM 1610 C C . LYS A 1 194 ? -31.127 -30.114 34.217 1.00 71.19 194 LYS A C 1
ATOM 1612 O O . LYS A 1 194 ? -31.637 -31.216 34.375 1.00 71.19 194 LYS A O 1
ATOM 1617 N N . ILE A 1 195 ? -31.237 -29.142 35.127 1.00 77.00 195 ILE A N 1
ATOM 1618 C CA . ILE A 1 195 ? -31.925 -29.322 36.420 1.00 77.00 195 ILE A CA 1
ATOM 1619 C C . ILE A 1 195 ? -33.414 -29.666 36.226 1.00 77.00 195 ILE A C 1
ATOM 1621 O O . ILE A 1 195 ? -33.962 -30.497 36.955 1.00 77.00 195 ILE A O 1
ATOM 1625 N N . LYS A 1 196 ? -34.095 -29.044 35.251 1.00 82.75 196 LYS A N 1
ATOM 1626 C CA . LYS A 1 196 ? -35.490 -29.385 34.918 1.00 82.75 196 LYS A CA 1
ATOM 1627 C C . LYS A 1 196 ? -35.619 -30.814 34.391 1.00 82.75 196 LYS A C 1
ATOM 1629 O O . LYS A 1 196 ? -36.505 -31.532 34.849 1.00 82.75 196 LYS A O 1
ATOM 1634 N N . LEU A 1 197 ? -34.742 -31.218 33.474 1.00 78.75 197 LEU A N 1
ATOM 1635 C CA . LEU A 1 197 ? -34.735 -32.565 32.903 1.00 78.75 197 LEU A CA 1
ATOM 1636 C C . LEU A 1 197 ? -34.422 -33.627 33.967 1.00 78.75 197 LEU A C 1
ATOM 1638 O O . LEU A 1 197 ? -35.122 -34.630 34.033 1.00 78.75 197 LEU A O 1
ATOM 1642 N N . GLU A 1 198 ? -33.466 -33.376 34.866 1.00 77.31 198 GLU A N 1
ATOM 1643 C CA . GLU A 1 198 ? -33.153 -34.271 35.994 1.00 77.31 198 GLU A CA 1
ATOM 1644 C C . GLU A 1 198 ? -34.346 -34.431 36.954 1.00 77.31 198 GLU A C 1
ATOM 1646 O O . GLU A 1 198 ? -34.639 -35.538 37.414 1.00 77.31 198 GLU A O 1
ATOM 1651 N N . LYS A 1 199 ? -35.096 -33.350 37.223 1.00 81.56 199 LYS A N 1
ATOM 1652 C CA . LYS A 1 199 ? -36.351 -33.429 37.994 1.00 81.56 199 LYS A CA 1
ATOM 1653 C C . LYS A 1 199 ? -37.420 -34.252 37.277 1.00 81.56 199 LYS A C 1
ATOM 1655 O O . LYS A 1 199 ? -38.091 -35.052 37.923 1.00 81.56 199 LYS A O 1
ATOM 1660 N N . GLN A 1 200 ? -37.585 -34.064 35.969 1.00 84.44 200 GLN A N 1
ATOM 1661 C CA . GLN A 1 200 ? -38.547 -34.836 35.179 1.00 84.44 200 GLN A CA 1
ATOM 1662 C C . GLN A 1 200 ? -38.178 -36.322 35.137 1.00 84.44 200 GLN A C 1
ATOM 1664 O O . GLN A 1 200 ? -39.050 -37.166 35.323 1.00 84.44 200 GLN A O 1
ATOM 1669 N N . GLU A 1 201 ? -36.896 -36.647 34.972 1.00 78.44 201 GLU A N 1
ATOM 1670 C CA . GLU A 1 201 ? -36.408 -38.028 34.976 1.00 78.44 201 GLU A CA 1
ATOM 1671 C C . GLU A 1 201 ? -36.631 -38.706 36.337 1.00 78.44 201 GLU A C 1
ATOM 1673 O O . GLU A 1 201 ? -37.081 -39.850 36.395 1.00 78.44 201 GLU A O 1
ATOM 1678 N N . SER A 1 202 ? -36.366 -37.998 37.440 1.00 79.19 202 SER A N 1
ATOM 1679 C CA . SER A 1 202 ? -36.627 -38.490 38.799 1.00 79.19 202 SER A CA 1
ATOM 1680 C C . SER A 1 202 ? -38.116 -38.766 39.037 1.00 79.19 202 SER A C 1
ATOM 1682 O O . SER A 1 202 ? -38.478 -39.831 39.540 1.00 79.19 202 SER A O 1
ATOM 1684 N N . ASN A 1 203 ? -38.989 -37.846 38.618 1.00 81.94 203 ASN A N 1
ATOM 1685 C CA . ASN A 1 203 ? -40.436 -38.010 38.755 1.00 81.94 203 ASN A CA 1
ATOM 1686 C C . ASN A 1 203 ? -40.951 -39.197 37.931 1.00 81.94 203 ASN A C 1
ATOM 1688 O O . ASN A 1 203 ? -41.649 -40.044 38.477 1.00 81.94 203 ASN A O 1
ATOM 1692 N N . LEU A 1 204 ? -40.527 -39.323 36.670 1.00 82.31 204 LEU A N 1
ATOM 1693 C CA . LEU A 1 204 ? -40.882 -40.461 35.815 1.00 82.31 204 LEU A CA 1
ATOM 1694 C C . LEU A 1 204 ? -40.379 -41.795 36.387 1.00 82.31 204 LEU A C 1
ATOM 1696 O O . LEU A 1 204 ? -41.087 -42.797 36.335 1.00 82.31 204 LEU A O 1
ATOM 1700 N N . LYS A 1 205 ? -39.175 -41.832 36.975 1.00 77.00 205 LYS A N 1
ATOM 1701 C CA . LYS A 1 205 ? -38.668 -43.034 37.661 1.00 77.00 205 LYS A CA 1
ATOM 1702 C C . LYS A 1 205 ? -39.521 -43.415 38.867 1.00 77.00 205 LYS A C 1
ATOM 1704 O O . LYS A 1 205 ? -39.735 -44.607 39.086 1.00 77.00 205 LYS A O 1
ATOM 1709 N N . ASN A 1 206 ? -39.996 -42.437 39.634 1.00 77.06 206 ASN A N 1
ATOM 1710 C CA . ASN A 1 206 ? -40.886 -42.686 40.766 1.00 77.06 206 ASN A CA 1
ATOM 1711 C C . ASN A 1 206 ? -42.266 -43.166 40.293 1.00 77.06 206 ASN A C 1
ATOM 1713 O O . ASN A 1 206 ? -42.735 -44.184 40.787 1.00 77.06 206 ASN A O 1
ATOM 1717 N N . GLU A 1 207 ? -42.843 -42.552 39.259 1.00 79.00 207 GLU A N 1
ATOM 1718 C CA . GLU A 1 207 ? -44.112 -42.992 38.659 1.00 79.00 207 GLU A CA 1
ATOM 1719 C C . GLU A 1 207 ? -44.034 -44.421 38.100 1.00 79.00 207 GLU A C 1
ATOM 1721 O O . GLU A 1 207 ? -44.922 -45.235 38.340 1.00 79.00 207 GLU A O 1
ATOM 1726 N N . ILE A 1 208 ? -42.942 -44.781 37.416 1.00 75.25 208 ILE A N 1
ATOM 1727 C CA . ILE A 1 208 ? -42.718 -46.155 36.933 1.00 75.25 208 ILE A CA 1
ATOM 1728 C C . ILE A 1 208 ? -42.564 -47.141 38.100 1.00 75.25 208 ILE A C 1
ATOM 1730 O O . ILE A 1 208 ? -42.948 -48.307 37.984 1.00 75.25 208 ILE A O 1
ATOM 1734 N N . ARG A 1 209 ? -41.976 -46.707 39.218 1.00 72.69 209 ARG A N 1
ATOM 1735 C CA . ARG A 1 209 ? -41.801 -47.538 40.415 1.00 72.69 209 ARG A CA 1
ATOM 1736 C C . ARG A 1 209 ? -43.126 -47.765 41.140 1.00 72.69 209 ARG A C 1
ATOM 1738 O O . ARG A 1 209 ? -43.354 -48.876 41.614 1.00 72.69 209 ARG A O 1
ATOM 1745 N N . ASP A 1 210 ? -43.981 -46.752 41.178 1.00 72.31 210 ASP A N 1
ATOM 1746 C CA . ASP A 1 210 ? -45.319 -46.835 41.759 1.00 72.31 210 ASP A CA 1
ATOM 1747 C C . ASP A 1 210 ? -46.280 -47.631 40.862 1.00 72.31 210 ASP A C 1
ATOM 1749 O O . ASP A 1 210 ? -47.092 -48.390 41.375 1.00 72.31 210 ASP A O 1
ATOM 1753 N N . ALA A 1 211 ? -46.119 -47.574 39.535 1.00 66.38 211 ALA A N 1
ATOM 1754 C CA . ALA A 1 211 ? -46.881 -48.384 38.577 1.00 66.38 211 ALA A CA 1
ATOM 1755 C C . ALA A 1 211 ? -46.447 -49.866 38.500 1.00 66.38 211 ALA A C 1
ATOM 1757 O O . ALA A 1 211 ? -47.098 -50.667 37.830 1.00 66.38 211 ALA A O 1
ATOM 1758 N N . LYS A 1 212 ? -45.328 -50.238 39.139 1.00 56.25 212 LYS A N 1
ATOM 1759 C CA . LYS A 1 212 ? -44.814 -51.621 39.220 1.00 56.25 212 LYS A CA 1
ATOM 1760 C C . LYS A 1 212 ? -45.131 -52.328 40.547 1.00 56.25 212 LYS A C 1
ATOM 1762 O O . LYS A 1 212 ? -44.704 -53.472 40.715 1.00 56.25 212 LYS A O 1
ATOM 1767 N N . LYS A 1 213 ? -45.819 -51.663 41.477 1.00 47.69 213 LYS A N 1
ATOM 1768 C CA . LYS A 1 213 ? -46.412 -52.272 42.678 1.00 47.69 213 LYS A CA 1
ATOM 1769 C C . LYS A 1 213 ? -47.855 -52.671 42.413 1.00 47.69 213 LYS A C 1
ATOM 1771 O O . LYS A 1 213 ? -48.263 -53.685 43.015 1.00 47.69 213 LYS A O 1
#

pLDDT: mean 79.42, std 10.42, range [47.69, 94.62]

Organism: NCBI:txid555881

InterPro domains:
  IPR027417 P-loop containing nucleoside triphosphate hydrolase [G3DSA:3.40.50.300] (3-206)

Secondary structure (DSSP, 8-state):
----TTPEEEEEEEEEEEETTEEEEEEEEEEEEE-TTSPEEEPPPEEEEEEE-TTS-EEE-SS-HHHHHHHHS-HHHHHHHS--TTTHHHHHHSSTHHHHHHHHHHHTTHHHHHHHHHHHHHHHHHHHHHHHHHS-HHHHHHHHHHHHHHHHHHHHHHHHHHHHHHHHHHHHHHHHHHHHHHHHHHHHHHHHHHHHHHHHHHHHHHHHHHTT-